Protein AF-D9J003-F1 (afdb_monomer_lite)

Secondary structure (DSSP, 8-state):
---HHHHHHHHHTT--GGG--HHHHHHHHHHHHHHHHHHHHHHHHHHHHHHHHHHHHHHHHHTTT-HHHHHHHHHT--------PPP--------------HHHHHHHHHHHHHHHHHHHHHHHHHHHHHT-HHHHHHHHHHT-----HHHHHHHHHHHHHHHHH-S--HHHHHHHHHHHHHHHHHHHT--HHHHHHHHHHHHHHHHHHHHHHHHHHHHHHHHHHHHHHHHHHHHHT--

pLDDT: mean 80.84, std 14.34, range [36.81, 96.88]

InterPro domains:
  IPR004320 Protein BPS1, chloroplastic [PF03087] (21-232)

Radius of gyration: 23.03 Å; chains: 1; bounding box: 57×30×71 Å

Structure (mmCIF, N/CA/C/O backbone):
data_AF-D9J003-F1
#
_entry.id   AF-D9J003-F1
#
loop_
_atom_site.group_PDB
_atom_site.id
_atom_site.type_symbol
_atom_site.label_atom_id
_atom_site.label_alt_id
_atom_site.label_comp_id
_atom_site.label_asym_id
_atom_site.label_entity_id
_atom_site.label_seq_id
_atom_site.pdbx_PDB_ins_code
_atom_site.Cartn_x
_atom_site.Cartn_y
_atom_site.Cartn_z
_atom_site.occupancy
_atom_site.B_iso_or_equiv
_atom_site.auth_seq_id
_atom_site.auth_comp_id
_atom_site.auth_asym_id
_atom_site.auth_atom_id
_atom_site.pdbx_PDB_model_num
ATOM 1 N N . MET A 1 1 ? -10.234 -2.843 10.494 1.00 46.78 1 MET A N 1
ATOM 2 C CA . MET A 1 1 ? -9.752 -4.148 10.974 1.00 46.78 1 MET A CA 1
ATOM 3 C C . MET A 1 1 ? -10.110 -4.282 12.448 1.00 46.78 1 MET A C 1
ATOM 5 O O . MET A 1 1 ? -9.345 -3.854 13.300 1.00 46.78 1 MET A O 1
ATOM 9 N N . ILE A 1 2 ? -11.278 -4.837 12.782 1.00 51.75 2 ILE A N 1
ATOM 10 C CA . ILE A 1 2 ? -11.398 -5.470 14.099 1.00 51.75 2 ILE A CA 1
ATOM 11 C C . ILE A 1 2 ? -10.639 -6.782 13.926 1.00 51.75 2 ILE A C 1
ATOM 13 O O . ILE A 1 2 ? -11.146 -7.734 13.341 1.00 51.75 2 I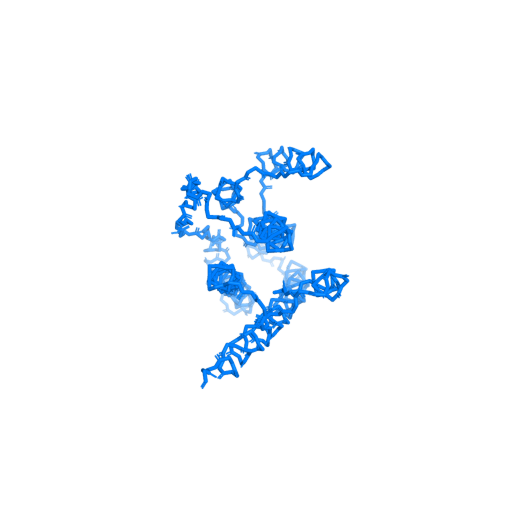LE A O 1
ATOM 17 N N . ASN A 1 3 ? -9.352 -6.755 14.277 1.00 67.38 3 ASN A N 1
ATOM 18 C CA . ASN A 1 3 ? -8.464 -7.910 14.203 1.00 67.38 3 ASN A CA 1
ATOM 19 C C . ASN A 1 3 ? -9.193 -9.123 14.809 1.00 67.38 3 ASN A C 1
ATOM 21 O O . ASN A 1 3 ? -9.846 -8.974 15.840 1.00 67.38 3 ASN A O 1
ATOM 25 N N . LYS A 1 4 ? -9.087 -10.317 14.210 1.00 74.81 4 LYS A N 1
ATOM 26 C CA . LYS A 1 4 ? -9.657 -11.548 14.791 1.00 74.81 4 LYS A CA 1
ATOM 27 C C . LYS A 1 4 ? -9.272 -11.709 16.267 1.00 74.81 4 LYS A C 1
ATOM 29 O O . LYS A 1 4 ? -10.086 -12.176 17.053 1.00 74.81 4 LYS A O 1
ATOM 34 N N . ALA A 1 5 ? -8.072 -11.267 16.647 1.00 79.44 5 ALA A N 1
ATOM 35 C CA . ALA A 1 5 ? -7.617 -11.220 18.033 1.00 79.44 5 ALA A CA 1
ATOM 36 C C . ALA A 1 5 ? -8.423 -10.241 18.904 1.00 79.44 5 ALA A C 1
ATOM 38 O O . ALA A 1 5 ? -8.783 -10.585 20.022 1.00 79.44 5 ALA A O 1
ATOM 39 N N . PHE A 1 6 ? -8.764 -9.057 18.393 1.00 81.81 6 PHE A N 1
ATOM 40 C CA . PHE A 1 6 ? -9.612 -8.096 19.102 1.00 81.81 6 PHE A CA 1
ATOM 41 C C . PHE A 1 6 ? -11.065 -8.568 19.183 1.00 81.81 6 PHE A C 1
ATOM 43 O O . PHE A 1 6 ? -11.677 -8.485 20.241 1.00 81.81 6 PHE A O 1
ATOM 50 N N . ALA A 1 7 ? -11.609 -9.138 18.102 1.00 79.19 7 ALA A N 1
ATOM 51 C CA . ALA A 1 7 ? -12.929 -9.768 18.128 1.00 79.19 7 ALA A CA 1
ATOM 52 C C . ALA A 1 7 ? -12.987 -10.888 19.177 1.00 79.19 7 ALA A C 1
ATOM 54 O O . ALA A 1 7 ? -13.935 -10.972 19.954 1.00 79.19 7 ALA A O 1
ATOM 55 N N . LYS A 1 8 ? -11.941 -11.721 19.225 1.00 84.88 8 LYS A N 1
ATOM 56 C CA . LYS A 1 8 ? -11.785 -12.782 20.217 1.00 84.88 8 LYS A CA 1
ATOM 57 C C . LYS A 1 8 ? -11.700 -12.216 21.636 1.00 84.88 8 LYS A C 1
ATOM 59 O O . LYS A 1 8 ? -12.438 -12.687 22.490 1.00 84.88 8 LYS A O 1
ATOM 64 N N . LEU A 1 9 ? -10.899 -11.172 21.860 1.00 85.62 9 LEU A N 1
ATOM 65 C CA . LEU A 1 9 ? -10.798 -10.488 23.152 1.00 85.62 9 LEU A CA 1
ATOM 66 C C . LEU A 1 9 ? -12.169 -10.007 23.641 1.00 85.62 9 LEU A C 1
ATOM 68 O O . LEU A 1 9 ? -12.550 -10.305 24.765 1.00 85.62 9 LEU A O 1
ATOM 72 N N . VAL A 1 10 ? -12.928 -9.313 22.785 1.00 82.94 10 VAL A N 1
ATOM 73 C CA . VAL A 1 10 ? -14.275 -8.795 23.094 1.00 82.94 10 VAL A CA 1
ATOM 74 C C . VAL A 1 10 ? -15.224 -9.907 23.554 1.00 82.94 10 VAL A C 1
ATOM 76 O O . VAL A 1 10 ? -16.020 -9.703 24.474 1.00 82.94 10 VAL A O 1
ATOM 79 N N . VAL A 1 11 ? -15.139 -11.080 22.920 1.00 84.25 11 VAL A N 1
ATOM 80 C CA . VAL A 1 11 ? -15.925 -12.267 23.284 1.00 84.25 11 VAL 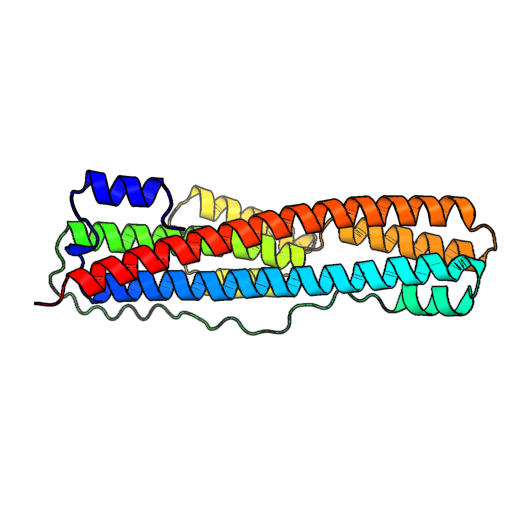A CA 1
ATOM 81 C C . VAL A 1 11 ? -15.433 -12.874 24.599 1.00 84.25 11 VAL A C 1
ATOM 83 O O . VAL A 1 11 ? -16.249 -13.175 25.464 1.00 84.25 11 VAL A O 1
ATOM 86 N N . GLU A 1 12 ? -14.120 -13.022 24.780 1.00 87.31 12 GLU A N 1
ATOM 87 C CA . GLU A 1 12 ? -13.518 -13.631 25.974 1.00 87.31 12 GLU A CA 1
ATOM 88 C C . GLU A 1 12 ? -13.778 -12.826 27.250 1.00 87.31 12 GLU A C 1
ATOM 90 O O . GLU A 1 12 ? -13.989 -13.412 28.310 1.00 87.31 12 GLU A O 1
ATOM 95 N N . ILE A 1 13 ? -13.823 -11.494 27.156 1.00 86.62 13 ILE A N 1
ATOM 96 C CA . ILE A 1 13 ? -14.146 -10.637 28.303 1.00 86.62 13 ILE A CA 1
ATOM 97 C C . ILE A 1 13 ? -15.659 -10.437 28.504 1.00 86.62 13 ILE A C 1
ATOM 99 O O . ILE A 1 13 ? -16.054 -9.717 29.424 1.00 86.62 13 ILE A O 1
ATOM 103 N N . ASP A 1 14 ? -16.516 -11.043 27.671 1.00 85.00 14 ASP A N 1
ATOM 104 C CA . ASP A 1 14 ? -17.979 -10.852 27.652 1.00 85.00 14 ASP A CA 1
ATOM 105 C C . ASP A 1 14 ? -18.376 -9.362 27.719 1.00 85.00 14 ASP A C 1
ATOM 107 O O . ASP A 1 14 ? -19.106 -8.892 28.605 1.00 85.00 14 ASP A O 1
ATOM 111 N N . TYR A 1 15 ? -17.826 -8.578 26.793 1.00 84.06 15 TYR A N 1
ATOM 112 C CA . TYR A 1 15 ? -18.069 -7.141 26.722 1.00 84.06 15 TYR A CA 1
ATOM 113 C C . TYR A 1 15 ? -18.330 -6.694 25.289 1.00 84.06 15 TYR A C 1
ATOM 115 O O . TYR A 1 15 ? -17.558 -5.966 24.666 1.00 84.06 15 TYR A O 1
ATOM 123 N N . HIS A 1 16 ? -19.437 -7.198 24.751 1.00 79.19 16 HIS A N 1
ATOM 124 C CA . HIS A 1 16 ? -19.896 -6.924 23.395 1.00 79.19 16 HIS A CA 1
ATOM 125 C C . HIS A 1 16 ? -20.152 -5.431 23.142 1.00 79.19 16 HIS A C 1
ATOM 127 O O . HIS A 1 16 ? -20.440 -4.673 24.064 1.00 79.19 16 HIS A O 1
ATOM 133 N N . ALA A 1 17 ? -20.118 -5.026 21.868 1.00 75.94 17 ALA A N 1
ATOM 134 C CA . ALA A 1 17 ? -20.282 -3.630 21.449 1.00 75.94 17 ALA A CA 1
ATOM 135 C C . ALA A 1 17 ? -21.578 -2.966 21.950 1.00 75.94 17 ALA A C 1
ATOM 137 O O . ALA A 1 17 ? -21.615 -1.759 22.157 1.00 75.94 17 ALA A O 1
ATOM 138 N N . ASN A 1 18 ? -22.628 -3.753 22.212 1.00 76.12 18 ASN A N 1
ATOM 139 C CA . ASN A 1 18 ? -23.880 -3.266 22.793 1.00 76.12 18 ASN A CA 1
ATOM 140 C C . ASN A 1 18 ? -23.792 -2.913 24.297 1.00 76.12 18 ASN A C 1
ATOM 142 O O . ASN A 1 18 ? -24.784 -2.466 24.871 1.00 76.12 18 ASN A O 1
ATOM 146 N N . LYS A 1 19 ? -22.648 -3.142 24.943 1.00 80.50 19 LYS A N 1
ATOM 147 C CA . LYS A 1 19 ? -22.364 -2.766 26.334 1.00 80.50 19 LYS A CA 1
ATOM 148 C C . LYS A 1 19 ? -21.376 -1.596 26.424 1.00 80.50 19 LYS A C 1
ATOM 150 O O . LYS A 1 19 ? -21.194 -1.079 27.517 1.00 80.50 19 LYS A O 1
ATOM 155 N N . TRP A 1 20 ? -20.741 -1.202 25.314 1.00 84.56 20 TRP A N 1
ATOM 156 C CA . TRP A 1 20 ? -19.695 -0.173 25.308 1.00 84.56 20 TRP A CA 1
ATOM 157 C C . TRP A 1 20 ? -20.258 1.195 25.683 1.00 84.56 20 TRP A C 1
ATOM 159 O O . TRP A 1 20 ? -21.401 1.516 25.350 1.00 84.56 20 TRP A O 1
ATOM 169 N N . GLU A 1 21 ? -19.452 2.028 26.339 1.00 83.88 21 GLU A N 1
ATOM 170 C CA . GLU A 1 21 ? -19.843 3.414 26.568 1.00 83.88 21 GLU A CA 1
ATOM 171 C C . GLU A 1 21 ? -19.720 4.221 25.267 1.00 83.88 21 GLU A C 1
ATOM 173 O O . GLU A 1 21 ? -18.955 3.891 24.353 1.00 83.88 21 GLU A O 1
ATOM 178 N N . ALA A 1 22 ? -20.457 5.333 25.189 1.00 81.69 22 ALA A N 1
ATOM 179 C CA . ALA A 1 22 ? -20.442 6.210 24.018 1.00 81.69 22 ALA A CA 1
ATOM 180 C C . ALA A 1 22 ? -19.019 6.666 23.642 1.00 81.69 22 ALA A C 1
ATOM 182 O O . ALA A 1 22 ? -18.698 6.735 22.459 1.00 81.69 22 ALA A O 1
ATOM 183 N N . LYS A 1 23 ? -18.154 6.903 24.640 1.00 82.00 23 LYS A N 1
ATOM 184 C CA . LYS A 1 23 ? -16.759 7.314 24.428 1.00 82.00 23 LYS A CA 1
ATOM 185 C C . LYS A 1 23 ? -15.941 6.238 23.702 1.00 82.00 23 LYS A C 1
ATOM 187 O O . LYS A 1 23 ? -15.213 6.558 22.771 1.00 82.00 23 LYS A O 1
ATOM 192 N N . THR A 1 24 ? -16.070 4.965 24.077 1.00 84.19 24 THR A N 1
ATOM 193 C CA . THR A 1 24 ? -15.328 3.874 23.416 1.00 84.19 24 THR A CA 1
ATOM 194 C C . THR A 1 24 ? -15.851 3.591 22.020 1.00 84.19 24 THR A C 1
ATOM 196 O O . THR A 1 24 ? -15.071 3.312 21.109 1.00 84.19 24 THR A O 1
ATOM 199 N N . MET A 1 25 ? -17.164 3.719 21.812 1.00 83.56 25 MET A N 1
ATOM 200 C CA . MET A 1 25 ? -17.725 3.661 20.463 1.00 83.56 25 MET A CA 1
ATOM 201 C C . MET A 1 25 ? -17.193 4.790 19.580 1.00 83.56 25 MET A C 1
ATOM 203 O O . MET A 1 25 ? -16.818 4.537 18.435 1.00 83.56 25 MET A O 1
ATOM 207 N N . GLU A 1 26 ? -17.139 6.015 20.104 1.00 85.31 26 GLU A N 1
ATOM 208 C CA . GLU A 1 26 ? -16.573 7.171 19.410 1.00 85.31 26 GLU A CA 1
ATOM 209 C C . GLU A 1 26 ? -15.099 6.938 19.052 1.00 85.31 26 GLU A C 1
ATOM 211 O O . GLU A 1 26 ? -14.734 7.086 17.889 1.00 85.31 26 GLU A O 1
ATOM 216 N N . GLU A 1 27 ? -14.276 6.464 19.990 1.00 85.19 27 GLU A N 1
ATOM 217 C CA . GLU A 1 27 ? -12.872 6.119 19.729 1.00 85.19 27 GLU A CA 1
ATOM 218 C C . GLU A 1 27 ? -12.715 5.044 18.648 1.00 85.19 27 GLU A C 1
ATOM 220 O O . GLU A 1 27 ? -11.889 5.178 17.744 1.00 85.19 27 GLU A O 1
ATOM 225 N N . CYS A 1 28 ? -13.538 3.993 18.678 1.00 85.25 28 CYS A N 1
ATOM 226 C CA . CYS A 1 28 ? -13.506 2.947 17.657 1.00 85.25 28 CYS A CA 1
ATOM 227 C C . CYS A 1 28 ? -13.927 3.482 16.273 1.00 85.25 28 CYS A C 1
ATOM 229 O O . CYS A 1 28 ? -13.319 3.158 15.244 1.00 85.25 28 CYS A O 1
ATOM 231 N N . LEU A 1 29 ? -14.945 4.349 16.229 1.00 87.75 29 LEU A N 1
ATOM 232 C CA . LEU A 1 29 ? -15.373 5.017 15.002 1.00 87.75 29 LEU A CA 1
ATOM 233 C C . LEU A 1 29 ? -14.305 5.984 14.479 1.00 87.75 29 LEU A C 1
ATOM 235 O O . LEU A 1 29 ? -14.103 6.013 13.264 1.00 87.75 29 LEU A O 1
ATOM 239 N N . ASN A 1 30 ? -13.611 6.713 15.351 1.00 88.31 30 ASN A N 1
ATOM 240 C CA . ASN A 1 30 ? -12.499 7.590 14.988 1.00 88.31 30 ASN A CA 1
ATOM 241 C C . ASN A 1 30 ? -11.329 6.775 14.437 1.00 88.31 30 ASN A C 1
ATOM 243 O O . ASN A 1 30 ? -10.882 7.032 13.326 1.00 88.31 30 ASN A O 1
ATOM 247 N N . TYR A 1 31 ? -10.927 5.704 15.122 1.00 86.06 31 TYR A N 1
ATOM 248 C CA . TYR A 1 31 ? -9.893 4.791 14.635 1.00 86.06 31 TYR A CA 1
ATOM 249 C C . TYR A 1 31 ? -10.216 4.230 13.243 1.00 86.06 31 TYR A C 1
ATOM 251 O O . TYR A 1 31 ? -9.371 4.223 12.349 1.00 86.06 31 TYR A O 1
ATOM 259 N N . SER A 1 32 ? -11.455 3.777 13.026 1.00 88.94 32 SER A N 1
ATOM 260 C CA . SER A 1 32 ? -11.851 3.267 11.708 1.00 88.94 32 SER A CA 1
ATOM 261 C C . SER A 1 32 ? -11.890 4.352 10.625 1.00 88.94 32 SER A C 1
ATOM 263 O O . SER A 1 32 ? -11.654 4.035 9.462 1.00 88.94 32 SER A O 1
ATOM 265 N N . LEU A 1 33 ? -12.161 5.610 10.984 1.00 90.31 33 LEU A N 1
ATOM 266 C CA . LEU A 1 33 ? -12.080 6.743 10.062 1.00 90.31 33 LEU A CA 1
ATOM 267 C C . LEU A 1 33 ? -10.622 7.048 9.698 1.00 90.31 33 LEU A C 1
ATOM 269 O O . LEU A 1 33 ? -10.309 7.143 8.514 1.00 90.31 33 LEU A O 1
ATOM 273 N N . ASP A 1 34 ? -9.734 7.095 10.692 1.00 87.19 34 ASP A N 1
ATOM 274 C CA . ASP A 1 34 ? -8.300 7.315 10.491 1.00 87.19 34 ASP A CA 1
ATOM 275 C C . ASP A 1 34 ? -7.709 6.238 9.550 1.00 87.19 34 ASP A C 1
ATOM 277 O O . ASP A 1 34 ? -6.912 6.529 8.655 1.00 87.19 34 ASP A O 1
ATOM 281 N N . LEU A 1 35 ? -8.141 4.976 9.697 1.00 88.12 35 LEU A N 1
ATOM 282 C CA . LEU A 1 35 ? -7.761 3.889 8.788 1.00 88.12 35 LEU A CA 1
ATOM 283 C C . LEU A 1 35 ? -8.308 4.072 7.363 1.00 88.12 35 LEU A C 1
ATOM 285 O O . LEU A 1 35 ? -7.614 3.738 6.407 1.00 88.12 35 LEU A O 1
ATOM 289 N N . LEU A 1 36 ? -9.536 4.572 7.188 1.00 91.81 36 LEU A N 1
ATOM 290 C CA . LEU A 1 36 ? -10.086 4.834 5.850 1.00 91.81 36 LEU A CA 1
ATOM 291 C C . LEU A 1 36 ? -9.274 5.909 5.125 1.00 91.81 36 LEU A C 1
ATOM 293 O O . LEU A 1 36 ? -8.962 5.753 3.944 1.00 91.81 36 LEU A O 1
ATOM 297 N N . ASP A 1 37 ? -8.889 6.969 5.835 1.00 88.88 37 ASP A N 1
ATOM 298 C CA . ASP A 1 37 ? -8.017 8.009 5.291 1.00 88.88 37 ASP A CA 1
ATOM 299 C C . ASP A 1 37 ? -6.666 7.432 4.858 1.00 88.88 37 ASP A C 1
ATOM 301 O O . ASP A 1 37 ? -6.167 7.741 3.775 1.00 88.88 37 ASP A O 1
ATOM 305 N N . LEU A 1 38 ? -6.104 6.520 5.648 1.00 86.75 38 LEU A N 1
ATOM 306 C CA . LEU A 1 38 ? -4.871 5.813 5.321 1.00 86.75 38 LEU A CA 1
ATOM 307 C C . LEU A 1 38 ? -4.983 4.926 4.073 1.00 86.75 38 LEU A C 1
ATOM 309 O O . LEU A 1 38 ? -4.109 4.955 3.206 1.00 86.75 38 LEU A O 1
ATOM 313 N N . LEU A 1 39 ? -6.078 4.182 3.928 1.00 91.94 39 LEU A N 1
ATOM 314 C CA . LEU A 1 39 ? -6.330 3.384 2.726 1.00 91.94 39 LEU A CA 1
ATOM 315 C C . LEU A 1 39 ? -6.535 4.265 1.478 1.00 91.94 39 LEU A C 1
ATOM 317 O O . LEU A 1 39 ? -6.112 3.898 0.375 1.00 91.94 39 LEU A O 1
ATOM 321 N N . ASN A 1 40 ? -7.102 5.465 1.643 1.00 91.88 40 ASN A N 1
ATOM 322 C CA . ASN A 1 40 ? -7.160 6.465 0.575 1.00 91.88 40 ASN A CA 1
ATOM 323 C C . ASN A 1 40 ? -5.756 6.946 0.176 1.00 91.88 40 ASN A C 1
ATOM 325 O O . ASN A 1 40 ? -5.480 7.105 -1.016 1.00 91.88 40 ASN A O 1
ATOM 329 N N . TYR A 1 41 ? -4.846 7.133 1.139 1.00 86.44 41 TYR A N 1
ATOM 330 C CA . TYR A 1 41 ? -3.448 7.457 0.843 1.00 86.44 41 TYR A CA 1
ATOM 331 C C . TYR A 1 41 ? -2.758 6.353 0.044 1.00 86.44 41 TYR A C 1
ATOM 333 O O . TYR A 1 41 ? -2.112 6.659 -0.959 1.00 86.44 41 TYR A O 1
ATOM 341 N N . PHE A 1 42 ? -2.940 5.085 0.422 1.00 90.56 42 PHE A N 1
ATOM 342 C CA . PHE A 1 42 ? -2.411 3.966 -0.358 1.00 90.56 42 PHE A CA 1
ATOM 343 C C . PHE A 1 42 ? -2.952 3.953 -1.785 1.00 90.56 42 PHE A C 1
ATOM 345 O O . PHE A 1 42 ? -2.180 3.845 -2.734 1.00 90.56 42 PHE A O 1
ATOM 352 N N . SER A 1 43 ? -4.261 4.135 -1.950 1.00 92.38 43 SER A N 1
ATOM 353 C CA . SER A 1 43 ? -4.897 4.168 -3.272 1.00 92.38 43 SER A CA 1
ATOM 354 C C . SER A 1 43 ? -4.362 5.307 -4.141 1.00 92.38 43 SER A C 1
ATOM 356 O O . SER A 1 43 ? -4.108 5.122 -5.333 1.00 92.38 43 SER A O 1
ATOM 358 N N . SER A 1 44 ? -4.133 6.477 -3.541 1.00 89.44 44 SER A N 1
ATOM 359 C CA . SER A 1 44 ? -3.515 7.623 -4.211 1.00 89.44 44 SER A CA 1
ATOM 360 C C . SER A 1 44 ? -2.074 7.324 -4.637 1.00 89.44 44 SER A C 1
ATOM 362 O O . SER A 1 44 ? -1.725 7.508 -5.804 1.00 89.44 44 SER A O 1
ATOM 364 N N . ALA A 1 45 ? -1.249 6.786 -3.731 1.00 87.81 45 ALA A N 1
ATOM 365 C CA . ALA A 1 45 ? 0.135 6.415 -4.027 1.00 87.81 45 ALA A CA 1
ATOM 366 C C . ALA A 1 45 ? 0.216 5.377 -5.161 1.00 87.81 45 ALA A C 1
ATOM 368 O O . ALA A 1 45 ? 0.957 5.561 -6.126 1.00 87.81 45 ALA A O 1
ATOM 369 N N . LEU A 1 46 ? -0.616 4.333 -5.103 1.00 91.31 46 LEU A N 1
ATOM 370 C CA . LEU A 1 46 ? -0.715 3.319 -6.155 1.00 91.31 46 LEU A CA 1
ATOM 371 C C . LEU A 1 46 ? -1.163 3.915 -7.492 1.00 91.31 46 LEU A C 1
ATOM 373 O O . LEU A 1 46 ? -0.614 3.557 -8.531 1.00 91.31 46 LEU A O 1
ATOM 377 N N . SER A 1 47 ? -2.107 4.858 -7.481 1.00 90.50 47 SER A N 1
ATOM 378 C CA . SER A 1 47 ? -2.554 5.549 -8.698 1.00 90.50 47 SER A CA 1
ATOM 379 C C . SER A 1 47 ? -1.425 6.362 -9.336 1.00 90.50 47 SER A C 1
ATOM 381 O O . SER A 1 47 ? -1.264 6.345 -10.557 1.00 90.50 47 SER A O 1
ATOM 383 N N . HIS A 1 48 ? -0.598 7.031 -8.527 1.00 87.50 48 HIS A N 1
ATOM 384 C CA . HIS A 1 48 ? 0.585 7.743 -9.012 1.00 87.50 48 HIS A CA 1
ATOM 385 C C . HIS A 1 48 ? 1.621 6.798 -9.636 1.00 87.50 48 HIS A C 1
ATOM 387 O O . HIS A 1 48 ? 2.128 7.083 -10.724 1.00 87.50 48 HIS A O 1
ATOM 393 N N . LEU A 1 49 ? 1.895 5.655 -9.002 1.00 88.56 49 LEU A N 1
ATOM 394 C CA . LEU A 1 49 ? 2.782 4.627 -9.559 1.00 88.56 49 LEU A CA 1
ATOM 395 C C . LEU A 1 49 ? 2.211 4.019 -10.849 1.00 88.56 49 LEU A C 1
ATOM 397 O O . LEU A 1 49 ? 2.941 3.821 -11.822 1.00 88.56 49 LEU A O 1
ATOM 401 N N . GLY A 1 50 ? 0.897 3.792 -10.895 1.00 91.00 50 GLY A N 1
ATOM 402 C CA . GLY A 1 50 ? 0.186 3.338 -12.087 1.00 91.00 50 GLY A CA 1
ATOM 403 C C . GLY A 1 50 ? 0.304 4.327 -13.248 1.00 91.00 50 GLY A C 1
ATOM 404 O O . GLY A 1 50 ? 0.575 3.921 -14.377 1.00 91.00 50 GLY A O 1
ATOM 405 N N . LEU A 1 51 ? 0.190 5.631 -12.977 1.00 88.62 51 LEU A N 1
ATOM 406 C CA . LEU A 1 51 ? 0.390 6.675 -13.982 1.00 88.62 51 LEU A CA 1
ATOM 407 C C . LEU A 1 51 ? 1.832 6.693 -14.512 1.00 88.62 51 LEU A C 1
ATOM 409 O O . LEU A 1 51 ? 2.035 6.783 -15.725 1.00 88.62 51 LEU A O 1
ATOM 413 N N . ALA A 1 52 ? 2.829 6.568 -13.631 1.00 87.12 52 ALA A N 1
ATOM 414 C CA . ALA A 1 52 ? 4.234 6.484 -14.032 1.00 87.12 52 ALA A CA 1
ATOM 415 C C . ALA A 1 52 ? 4.484 5.272 -14.947 1.00 87.12 52 ALA A C 1
ATOM 417 O O . ALA A 1 52 ? 5.089 5.405 -16.012 1.00 87.12 52 ALA A O 1
ATOM 418 N N . ARG A 1 53 ? 3.933 4.106 -14.590 1.00 91.00 53 ARG A N 1
ATOM 419 C CA . ARG A 1 53 ? 3.993 2.885 -15.406 1.00 91.00 53 ARG A CA 1
ATOM 420 C C . ARG A 1 53 ? 3.338 3.059 -16.778 1.00 91.00 53 ARG A C 1
ATOM 422 O O . ARG A 1 53 ? 3.905 2.634 -17.785 1.00 91.00 53 ARG A O 1
ATOM 429 N N . LEU A 1 54 ? 2.157 3.676 -16.841 1.00 91.19 54 LEU A N 1
ATOM 430 C CA . LEU A 1 54 ? 1.474 3.951 -18.110 1.00 91.19 54 LEU A CA 1
ATOM 431 C C . LEU A 1 54 ? 2.301 4.893 -18.994 1.00 91.19 54 LEU A C 1
ATOM 433 O O . LEU A 1 54 ? 2.435 4.647 -20.192 1.00 91.19 54 LEU A O 1
ATOM 437 N N . SER A 1 55 ? 2.913 5.922 -18.400 1.00 90.00 55 SER A N 1
ATOM 438 C CA . SER A 1 55 ? 3.826 6.828 -19.106 1.00 90.00 55 SER A CA 1
ATOM 439 C C . SER A 1 55 ? 5.025 6.080 -19.701 1.00 90.00 55 SER A C 1
ATOM 441 O O . SER A 1 55 ? 5.340 6.263 -20.877 1.00 90.00 55 SER A O 1
ATOM 443 N N . LEU A 1 56 ? 5.644 5.178 -18.930 1.00 91.06 56 LEU A N 1
ATOM 444 C CA . LEU A 1 56 ? 6.748 4.327 -19.389 1.00 91.06 56 LEU A CA 1
ATOM 445 C C . LEU A 1 56 ? 6.336 3.374 -20.510 1.00 91.06 56 LEU A C 1
ATOM 447 O O . LEU A 1 56 ? 7.040 3.250 -21.508 1.00 91.06 56 LEU A O 1
ATOM 451 N N . SER A 1 57 ? 5.179 2.732 -20.368 1.00 92.88 57 SER A N 1
ATOM 452 C CA . SER A 1 57 ? 4.642 1.817 -21.382 1.00 92.88 57 SER A CA 1
ATOM 453 C C . SER A 1 57 ? 4.390 2.550 -22.701 1.00 92.88 57 SER A C 1
ATOM 455 O O . SER A 1 57 ? 4.709 2.052 -23.780 1.00 92.88 57 SER A O 1
ATOM 457 N N . HIS A 1 58 ? 3.880 3.780 -22.619 1.00 91.56 58 HIS A N 1
ATOM 458 C CA . HIS A 1 58 ? 3.707 4.631 -23.785 1.00 91.56 58 HIS A CA 1
ATOM 459 C C . HIS A 1 58 ? 5.052 5.063 -24.386 1.00 91.56 58 HIS A C 1
ATOM 461 O O . HIS A 1 58 ? 5.227 4.960 -25.599 1.00 91.56 58 HIS A O 1
ATOM 467 N N . ALA A 1 59 ? 6.026 5.478 -23.570 1.00 90.81 59 ALA A N 1
ATOM 468 C CA . ALA A 1 59 ? 7.368 5.813 -24.050 1.00 90.81 59 ALA A CA 1
ATOM 469 C C . ALA A 1 59 ? 8.011 4.635 -24.801 1.00 90.81 59 ALA A C 1
ATOM 471 O O . ALA A 1 59 ? 8.539 4.823 -25.895 1.00 90.81 59 ALA A O 1
ATOM 472 N N . LEU A 1 60 ? 7.871 3.416 -24.271 1.00 91.81 60 LEU A N 1
ATOM 473 C CA . LEU A 1 60 ? 8.337 2.186 -24.906 1.00 91.81 60 LEU A CA 1
ATOM 474 C C . LEU A 1 60 ? 7.682 1.954 -26.280 1.00 91.81 60 LEU A C 1
ATOM 476 O O . LEU A 1 60 ? 8.365 1.603 -27.240 1.00 91.81 60 LEU A O 1
ATOM 480 N N . SER A 1 61 ? 6.377 2.216 -26.416 1.00 92.31 61 SER A N 1
ATOM 481 C CA . SER A 1 61 ? 5.674 2.089 -27.705 1.00 92.31 61 SER A CA 1
ATOM 482 C C . SER A 1 61 ? 6.169 3.073 -28.778 1.00 92.31 61 SER A C 1
ATOM 484 O O . SER A 1 61 ? 6.102 2.780 -29.972 1.00 92.31 61 SER A O 1
ATOM 486 N N . LEU A 1 62 ? 6.713 4.221 -28.357 1.00 91.50 62 LEU A N 1
ATOM 487 C CA . LEU A 1 62 ? 7.228 5.265 -29.244 1.00 91.50 62 LEU A CA 1
ATOM 488 C C . LEU A 1 62 ? 8.668 5.016 -29.701 1.00 91.50 62 LEU A C 1
ATOM 490 O O . LEU A 1 62 ? 9.122 5.683 -30.625 1.00 91.50 62 LEU A O 1
ATOM 494 N N . VAL A 1 63 ? 9.384 4.050 -29.117 1.00 89.44 63 VAL A N 1
ATOM 495 C CA . VAL A 1 63 ? 10.804 3.786 -29.425 1.00 89.44 63 VAL A CA 1
ATOM 496 C C . VAL A 1 63 ? 11.046 3.577 -30.921 1.00 89.44 63 VAL A C 1
ATOM 498 O O . VAL A 1 63 ? 12.055 4.038 -31.445 1.00 89.44 63 VAL A O 1
ATOM 501 N N . LYS A 1 64 ? 10.120 2.911 -31.623 1.00 85.81 64 LYS A N 1
ATOM 502 C CA . LYS A 1 64 ? 10.246 2.631 -33.064 1.00 85.81 64 LYS A CA 1
ATOM 503 C C . LYS A 1 64 ? 9.681 3.743 -33.953 1.00 85.81 64 LYS A C 1
ATOM 505 O O . LYS A 1 64 ? 10.202 3.965 -35.040 1.00 85.81 64 LYS A O 1
ATOM 510 N N . SER A 1 65 ? 8.609 4.407 -33.522 1.00 89.31 65 SER A N 1
ATOM 511 C CA . SER A 1 65 ? 7.855 5.367 -34.342 1.00 89.31 65 SER A CA 1
ATOM 512 C C . SER A 1 65 ? 8.293 6.821 -34.145 1.00 89.31 65 SER A C 1
ATOM 514 O O . SER A 1 65 ? 8.287 7.588 -35.103 1.00 89.31 65 SER A O 1
ATOM 516 N N . SER A 1 66 ? 8.690 7.205 -32.928 1.00 90.06 66 SER A N 1
ATOM 517 C CA . SER A 1 66 ? 9.189 8.542 -32.583 1.00 90.06 66 SER A CA 1
ATOM 518 C C . SER A 1 66 ? 10.216 8.483 -31.434 1.00 90.06 66 SER A C 1
ATOM 520 O O . SER A 1 66 ? 9.883 8.748 -30.270 1.00 90.06 66 SER A O 1
ATOM 522 N N . PRO A 1 67 ? 11.489 8.155 -31.735 1.00 85.56 67 PRO A N 1
ATOM 523 C CA . PRO A 1 67 ? 12.526 7.966 -30.718 1.00 85.56 67 PRO A CA 1
ATOM 524 C C . PRO A 1 67 ? 12.815 9.221 -29.878 1.00 85.56 67 PRO A C 1
ATOM 526 O O . PRO A 1 67 ? 13.083 9.119 -28.683 1.00 85.56 67 PRO A O 1
ATOM 529 N N . SER A 1 68 ? 12.720 10.416 -30.470 1.00 85.94 68 SER A N 1
ATOM 530 C CA . SER A 1 68 ? 12.903 11.687 -29.755 1.00 85.94 68 SER A CA 1
ATOM 531 C C . SER A 1 68 ? 11.816 11.909 -28.698 1.00 85.94 68 SER A C 1
ATOM 533 O O . SER A 1 68 ? 12.130 12.246 -27.556 1.00 85.94 68 SER A O 1
ATOM 535 N N . SER A 1 69 ? 10.551 11.646 -29.042 1.00 87.00 69 SER A N 1
ATOM 536 C CA . SER A 1 69 ? 9.422 11.729 -28.107 1.00 87.00 69 SER A CA 1
ATOM 537 C C . SER A 1 69 ? 9.490 10.661 -27.014 1.00 87.00 69 SER A C 1
ATOM 539 O O . SER A 1 69 ? 9.115 10.927 -25.872 1.00 87.00 69 SER A O 1
ATOM 541 N N . ALA A 1 70 ? 9.972 9.456 -27.338 1.00 86.12 70 ALA A N 1
ATOM 542 C CA . ALA A 1 70 ? 10.220 8.414 -26.343 1.00 86.12 70 ALA A CA 1
ATOM 543 C C . ALA A 1 70 ? 11.243 8.891 -25.297 1.00 86.12 70 ALA A C 1
ATOM 545 O O . ALA A 1 70 ? 11.004 8.785 -24.095 1.00 86.12 70 ALA A O 1
ATOM 546 N N . MET A 1 71 ? 12.342 9.499 -25.752 1.00 84.94 71 MET A N 1
ATOM 547 C CA . MET A 1 71 ? 13.426 9.972 -24.889 1.00 84.94 71 MET A CA 1
ATOM 548 C C . MET A 1 71 ? 12.998 11.107 -23.946 1.00 84.94 71 MET A C 1
ATOM 550 O O . MET A 1 71 ? 13.421 11.144 -22.793 1.00 84.94 71 MET A O 1
ATOM 554 N N . GLU A 1 72 ? 12.138 12.019 -24.407 1.00 84.56 72 GLU A N 1
ATOM 555 C CA . GLU A 1 72 ? 11.568 13.083 -23.571 1.00 84.56 72 GLU A CA 1
ATOM 556 C C . GLU A 1 72 ? 10.705 12.511 -22.434 1.00 84.56 72 GLU A C 1
ATOM 558 O O . GLU A 1 72 ? 10.822 12.924 -21.280 1.00 84.56 72 GLU A O 1
ATOM 563 N N . ARG A 1 73 ? 9.884 11.499 -22.737 1.00 82.94 73 ARG A N 1
ATOM 564 C CA . ARG A 1 73 ? 8.976 10.878 -21.762 1.00 82.94 73 ARG A CA 1
ATOM 565 C C . ARG A 1 73 ? 9.693 10.024 -20.724 1.00 82.94 73 ARG A C 1
ATOM 567 O O . ARG A 1 73 ? 9.265 10.018 -19.573 1.00 82.94 73 ARG A O 1
ATOM 574 N N . LEU A 1 74 ? 10.781 9.350 -21.102 1.00 83.06 74 LEU A N 1
ATOM 575 C CA . LEU A 1 74 ? 11.617 8.592 -20.163 1.00 83.06 74 LEU A CA 1
ATOM 576 C C . LEU A 1 74 ? 12.250 9.510 -19.101 1.00 83.06 74 LEU A C 1
ATOM 578 O O . LEU A 1 74 ? 12.319 9.135 -17.935 1.00 83.06 74 LEU A O 1
ATOM 582 N N . LYS A 1 75 ? 12.628 10.744 -19.468 1.00 71.62 75 LYS A N 1
ATOM 583 C CA . LYS A 1 75 ? 13.226 11.729 -18.545 1.00 71.62 75 LYS A CA 1
ATOM 584 C C . LYS A 1 75 ? 12.238 12.361 -17.561 1.00 71.62 75 LYS A C 1
ATOM 586 O O . LYS A 1 75 ? 12.660 12.876 -16.533 1.00 71.62 75 LYS A O 1
ATOM 591 N N . MET A 1 76 ? 10.940 12.362 -17.870 1.00 63.03 76 MET A N 1
ATOM 592 C CA . MET A 1 76 ? 9.922 13.086 -17.093 1.00 63.03 76 MET A CA 1
ATOM 593 C C . MET A 1 76 ? 9.459 12.336 -15.829 1.00 63.03 76 MET A C 1
ATOM 595 O O . MET A 1 76 ? 8.669 12.863 -15.045 1.00 63.03 76 MET A O 1
ATOM 599 N N . ILE A 1 77 ? 9.902 11.095 -15.619 1.00 61.03 77 ILE A N 1
ATOM 600 C CA . ILE A 1 77 ? 9.382 10.250 -14.541 1.00 61.03 77 ILE A CA 1
ATOM 601 C C . ILE A 1 77 ? 10.110 10.565 -13.240 1.00 61.03 77 ILE A C 1
ATOM 603 O O . ILE A 1 77 ? 11.057 9.903 -12.825 1.00 61.03 77 ILE A O 1
ATOM 607 N N . GLU A 1 78 ? 9.620 11.601 -12.574 1.00 58.03 78 GLU A N 1
ATOM 608 C CA . GLU A 1 78 ? 9.850 11.805 -11.155 1.00 58.03 78 GLU A CA 1
ATOM 609 C C . GLU A 1 78 ? 8.758 11.067 -10.380 1.00 58.03 78 GLU A C 1
ATOM 611 O O . GLU A 1 78 ? 7.569 11.392 -10.477 1.00 58.03 78 GLU A O 1
ATOM 616 N N . PHE A 1 79 ? 9.158 10.072 -9.590 1.00 56.16 79 PHE A N 1
ATOM 617 C CA . PHE A 1 79 ? 8.302 9.474 -8.570 1.00 56.16 79 PHE A CA 1
ATOM 618 C C . PHE A 1 79 ? 8.025 10.549 -7.513 1.00 56.16 79 PHE A C 1
ATOM 620 O O . PHE A 1 79 ? 8.819 10.775 -6.602 1.00 56.16 79 PHE A O 1
ATOM 627 N N . LYS A 1 80 ? 6.950 11.320 -7.712 1.00 50.69 80 LYS A N 1
ATOM 628 C CA . LYS A 1 80 ? 6.621 12.455 -6.850 1.00 50.69 80 LYS A CA 1
ATOM 629 C C . LYS A 1 80 ? 6.278 11.976 -5.444 1.00 50.69 80 LYS A C 1
ATOM 631 O O . LYS A 1 80 ? 5.381 11.161 -5.250 1.00 50.69 80 LYS A O 1
ATOM 636 N N . SER A 1 81 ? 6.954 12.585 -4.478 1.00 48.12 81 SER A N 1
ATOM 637 C CA . SER A 1 81 ? 6.677 12.472 -3.050 1.00 48.12 81 SER A CA 1
ATOM 638 C C . SER A 1 81 ? 5.272 13.015 -2.726 1.00 48.12 81 SER A C 1
ATOM 640 O O . SER A 1 81 ? 4.850 14.067 -3.226 1.00 48.12 81 SER A O 1
ATOM 642 N N . LEU A 1 82 ? 4.521 12.277 -1.905 1.00 45.72 82 LEU A N 1
ATOM 643 C CA . LEU A 1 82 ? 3.158 12.619 -1.490 1.00 45.72 82 LEU A CA 1
ATOM 644 C C . LEU A 1 82 ? 3.204 13.812 -0.517 1.00 45.72 82 LEU A C 1
ATOM 646 O O . LEU A 1 82 ? 3.584 13.693 0.644 1.00 45.72 82 LEU A O 1
ATOM 650 N N . ARG A 1 83 ? 2.826 15.000 -1.000 1.00 44.03 83 ARG A N 1
ATOM 651 C CA . ARG A 1 83 ? 2.953 16.282 -0.281 1.00 44.03 83 ARG A CA 1
ATOM 652 C C . ARG A 1 83 ? 1.730 16.612 0.594 1.00 44.03 83 ARG A C 1
ATOM 654 O O . ARG A 1 83 ? 1.223 17.728 0.523 1.00 44.03 83 ARG A O 1
ATOM 661 N N . LYS A 1 84 ? 1.214 15.665 1.388 1.00 45.78 84 LYS A N 1
ATOM 662 C CA . LYS A 1 84 ? 0.090 15.936 2.308 1.00 45.78 84 LYS A CA 1
ATOM 663 C C . LYS A 1 84 ? 0.511 15.777 3.768 1.00 45.78 84 LYS A C 1
ATOM 665 O O . LYS A 1 84 ? 1.282 14.888 4.116 1.00 45.78 84 LYS A O 1
ATOM 670 N N . GLU A 1 85 ? 0.058 16.703 4.604 1.00 45.31 85 GLU A N 1
ATOM 671 C CA . GLU A 1 85 ? 0.362 16.755 6.033 1.00 45.31 85 GLU A CA 1
ATOM 672 C C . GLU A 1 85 ? -0.548 15.785 6.790 1.00 45.31 85 GLU A C 1
ATOM 674 O O . GLU A 1 85 ? -1.773 15.904 6.745 1.00 45.31 85 GLU A O 1
ATOM 679 N N . PHE A 1 86 ? 0.056 14.808 7.469 1.00 47.66 86 PHE A N 1
ATOM 680 C CA . PHE A 1 86 ? -0.631 14.054 8.510 1.00 47.66 86 PHE A CA 1
ATOM 681 C C . PHE A 1 86 ? -0.875 15.005 9.678 1.00 47.66 86 PHE A C 1
ATOM 683 O O . PHE A 1 86 ? 0.049 15.699 10.103 1.00 47.66 86 PHE A O 1
ATOM 690 N N . LYS A 1 87 ? -2.120 15.082 10.152 1.00 46.12 87 LYS A N 1
ATOM 691 C CA . LYS A 1 87 ? -2.434 15.841 11.362 1.00 46.12 87 LYS A CA 1
ATOM 692 C C . LYS A 1 87 ? -1.786 15.126 12.543 1.00 46.12 87 LYS A C 1
ATOM 694 O O . LYS A 1 87 ? -1.978 13.920 12.686 1.00 46.12 87 LYS A O 1
ATOM 699 N N . ASP A 1 88 ? -1.050 15.864 13.367 1.00 42.59 88 ASP A N 1
ATOM 700 C CA . ASP A 1 88 ? -0.591 15.364 14.659 1.00 42.59 88 ASP A CA 1
ATOM 701 C C . ASP A 1 88 ? -1.829 15.026 15.501 1.00 42.59 88 ASP A C 1
ATOM 703 O O . ASP A 1 88 ? -2.611 15.907 15.867 1.00 42.59 88 ASP A O 1
ATOM 707 N N . GLN A 1 89 ? -2.033 13.740 15.788 1.00 44.16 89 GLN A N 1
ATOM 708 C CA . GLN A 1 89 ? -2.855 13.333 16.920 1.00 44.16 89 GLN A CA 1
ATOM 709 C C . GLN A 1 89 ? -1.999 13.569 18.169 1.00 44.16 89 GLN A C 1
ATOM 711 O O . GLN A 1 89 ? -1.348 12.666 18.684 1.00 44.16 89 GLN A O 1
ATOM 716 N N . GLU A 1 90 ? -1.959 14.818 18.646 1.00 36.81 90 GLU A N 1
ATOM 717 C CA . GLU A 1 90 ? -1.646 15.051 20.054 1.00 36.81 90 GLU A CA 1
ATOM 718 C C . GLU A 1 90 ? -2.719 14.311 20.850 1.00 36.81 90 GLU A C 1
ATOM 720 O O . GLU A 1 90 ? -3.865 14.760 20.945 1.00 36.81 90 GLU A O 1
ATOM 725 N N . ASN A 1 91 ? -2.349 13.158 21.404 1.00 38.06 91 ASN A N 1
ATOM 726 C CA . ASN A 1 91 ? -3.087 12.547 22.493 1.00 38.06 91 ASN A CA 1
ATOM 727 C C . ASN A 1 91 ? -3.064 13.542 23.654 1.00 38.06 91 ASN A C 1
ATOM 729 O O . ASN A 1 91 ? -2.185 13.513 24.512 1.00 38.06 91 ASN A O 1
ATOM 733 N N . LYS A 1 92 ? -4.033 14.457 23.675 1.00 37.91 92 LYS A N 1
ATOM 734 C CA . LYS A 1 92 ? -4.425 15.115 24.909 1.00 37.91 92 LYS A CA 1
ATOM 735 C C . LYS A 1 92 ? -5.099 14.041 25.736 1.00 37.91 92 LYS A C 1
ATOM 737 O O . LYS A 1 92 ? -6.292 13.782 25.592 1.00 37.91 92 LYS A O 1
ATOM 742 N N . GLU A 1 93 ? -4.302 13.380 26.565 1.00 39.00 93 GLU A N 1
ATOM 743 C CA . GLU A 1 93 ? -4.802 12.707 27.751 1.00 39.00 93 GLU A CA 1
ATOM 744 C C . GLU A 1 93 ? -5.490 13.768 28.617 1.00 39.00 93 GLU A C 1
ATOM 746 O O . GLU A 1 93 ? -4.913 14.332 29.541 1.00 39.00 93 GLU A O 1
ATOM 751 N N . ASP A 1 94 ? -6.746 14.079 28.301 1.00 37.09 94 ASP A N 1
ATOM 752 C CA . ASP A 1 94 ? -7.645 14.636 29.294 1.00 37.09 94 ASP A CA 1
ATOM 753 C C . ASP A 1 94 ? -7.906 13.504 30.291 1.00 37.09 94 ASP A C 1
ATOM 755 O O . ASP A 1 94 ? -8.826 12.690 30.141 1.00 37.09 94 ASP A O 1
ATOM 759 N N . GLU A 1 95 ? -7.055 13.450 31.319 1.00 40.94 95 GLU A N 1
ATOM 760 C CA . GLU A 1 95 ? -7.287 12.760 32.585 1.00 40.94 95 GLU A CA 1
ATOM 761 C C . GLU A 1 95 ? -8.537 13.347 33.268 1.00 40.94 95 GLU A C 1
ATOM 763 O O . GLU A 1 95 ? -8.502 13.984 34.317 1.00 40.94 95 GLU A O 1
ATOM 768 N N . LYS A 1 96 ? -9.712 13.088 32.700 1.00 41.38 96 LYS A N 1
ATOM 769 C CA . LYS A 1 96 ? -10.931 12.956 33.486 1.00 41.38 96 LYS A CA 1
ATOM 770 C C . LYS A 1 96 ? -11.189 11.473 33.640 1.00 41.38 96 LYS A C 1
ATOM 772 O O . LYS A 1 96 ? -11.871 10.860 32.820 1.00 41.38 96 LYS A O 1
ATOM 777 N N . LYS A 1 97 ? -10.638 10.919 34.726 1.00 44.66 97 LYS A N 1
ATOM 778 C CA . LYS A 1 97 ? -11.036 9.637 35.321 1.00 44.66 97 LYS A CA 1
ATOM 779 C C . LYS A 1 97 ? -12.539 9.673 35.613 1.00 44.66 97 LYS A C 1
ATOM 781 O O . LYS A 1 97 ? -12.966 9.959 36.727 1.00 44.66 97 LYS A O 1
ATOM 786 N N . ARG A 1 98 ? -13.364 9.421 34.598 1.00 48.78 98 ARG A N 1
ATOM 787 C CA . ARG A 1 98 ? -14.672 8.814 34.816 1.00 48.78 98 ARG A CA 1
ATOM 788 C C . ARG A 1 98 ? -14.418 7.342 35.088 1.00 48.78 98 ARG A C 1
ATOM 790 O O . ARG A 1 98 ? -13.576 6.725 34.440 1.00 48.78 98 ARG A O 1
ATOM 797 N N . SER A 1 99 ? -15.115 6.838 36.092 1.00 49.84 99 SER A N 1
ATOM 798 C CA . SER A 1 99 ? -15.196 5.438 36.488 1.00 49.84 99 SER A CA 1
ATOM 799 C C . SER A 1 99 ? -15.675 4.589 35.307 1.00 49.84 99 SER A C 1
ATOM 801 O O . SER A 1 99 ? -16.870 4.338 35.177 1.00 49.84 99 SER A O 1
ATOM 803 N N . SER A 1 100 ? -14.751 4.224 34.423 1.00 60.00 100 SER A N 1
ATOM 804 C CA . SER A 1 100 ? -14.968 3.213 33.394 1.00 60.00 100 SER A CA 1
ATOM 805 C C . SER A 1 100 ? -14.880 1.841 34.055 1.00 60.00 100 SER A C 1
ATOM 807 O O . SER A 1 100 ? -14.148 1.662 35.031 1.00 60.00 100 SER A O 1
ATOM 809 N N . SER A 1 101 ? -15.665 0.880 33.572 1.00 76.62 101 SER A N 1
ATOM 810 C CA . SER A 1 101 ? -15.530 -0.501 34.043 1.00 76.62 101 SER A CA 1
ATOM 811 C C . SER A 1 101 ? -14.156 -1.067 33.657 1.00 76.62 101 SER A C 1
ATOM 813 O O . SER A 1 101 ? -13.609 -0.698 32.617 1.00 76.62 101 SER A O 1
ATOM 815 N N . ASP A 1 102 ? -13.616 -2.010 34.436 1.00 82.44 102 ASP A N 1
ATOM 816 C CA . ASP A 1 102 ? -12.333 -2.665 34.118 1.00 82.44 102 ASP A CA 1
ATOM 817 C C . ASP A 1 102 ? -12.322 -3.253 32.693 1.00 82.44 102 ASP A C 1
ATOM 819 O O . ASP A 1 102 ? -11.305 -3.232 32.001 1.00 82.44 102 ASP A O 1
ATOM 823 N N . LYS A 1 103 ? -13.481 -3.727 32.214 1.00 86.56 103 LYS A N 1
ATOM 824 C CA . LYS A 1 103 ? -13.659 -4.268 30.859 1.00 86.56 103 LYS A CA 1
ATOM 825 C C . LYS A 1 103 ? -13.593 -3.185 29.777 1.00 86.56 103 LYS A C 1
ATOM 827 O O . LYS A 1 103 ? -12.971 -3.407 28.741 1.00 86.56 103 LYS A O 1
ATOM 832 N N . GLU A 1 104 ? -14.192 -2.018 30.019 1.00 85.25 104 GLU A N 1
ATOM 833 C CA . GLU A 1 104 ? -14.113 -0.855 29.122 1.00 85.25 104 GLU A CA 1
ATOM 834 C C . GLU A 1 104 ? -12.655 -0.405 28.957 1.00 85.25 104 GLU A C 1
ATOM 836 O O . GLU A 1 104 ? -12.188 -0.172 27.841 1.00 85.25 104 GLU A O 1
ATOM 841 N N . TRP A 1 105 ? -11.908 -0.359 30.063 1.00 85.69 105 TRP A N 1
ATOM 842 C CA . TRP A 1 105 ? -10.491 -0.010 30.044 1.00 85.69 105 TRP A CA 1
ATOM 843 C C . TRP A 1 105 ? -9.662 -0.999 29.212 1.00 85.69 105 TRP A C 1
ATOM 845 O O . TRP A 1 105 ? -8.838 -0.575 28.403 1.00 85.69 105 TRP A O 1
ATOM 855 N N . VAL A 1 106 ? -9.925 -2.307 29.333 1.00 88.31 106 VAL A N 1
ATOM 856 C CA . VAL A 1 106 ? -9.272 -3.339 28.506 1.00 88.31 106 VAL A CA 1
ATOM 857 C C . VAL A 1 106 ? -9.552 -3.130 27.014 1.00 88.31 106 VAL A C 1
ATOM 859 O O . VAL A 1 106 ? -8.632 -3.245 26.202 1.00 88.31 106 VAL A O 1
ATOM 862 N N . ILE A 1 107 ? -10.788 -2.786 26.633 1.00 86.94 107 ILE A N 1
ATOM 863 C CA . ILE A 1 107 ? -11.128 -2.488 25.233 1.00 86.94 107 ILE A CA 1
ATOM 864 C C . ILE A 1 107 ? -10.378 -1.258 24.725 1.00 86.94 107 ILE A C 1
ATOM 866 O O . ILE A 1 107 ? -9.806 -1.306 23.634 1.00 86.94 107 ILE A O 1
ATOM 870 N N . LEU A 1 108 ? -10.345 -0.177 25.505 1.00 86.62 108 LEU A N 1
ATOM 871 C CA . LEU A 1 108 ? -9.631 1.046 25.137 1.00 86.62 108 LEU A CA 1
ATOM 872 C C . LEU A 1 108 ? -8.131 0.793 24.953 1.00 86.62 108 LEU A C 1
ATOM 874 O O . LEU A 1 108 ? -7.562 1.230 23.956 1.00 86.62 108 LEU A O 1
ATOM 878 N N . GLN A 1 109 ? -7.504 0.029 25.850 1.00 85.81 109 GLN A N 1
ATOM 879 C CA . GLN A 1 109 ? -6.098 -0.359 25.706 1.00 85.81 109 GLN A CA 1
ATOM 880 C C . GLN A 1 109 ? -5.860 -1.209 24.457 1.00 85.81 109 GLN A C 1
ATOM 882 O O . GLN A 1 109 ? -4.931 -0.954 23.695 1.00 85.81 109 GLN A O 1
ATOM 887 N N . ALA A 1 110 ? -6.732 -2.179 24.182 1.00 86.88 110 ALA A N 1
ATOM 888 C CA . ALA A 1 110 ? -6.610 -2.995 22.982 1.00 86.88 110 ALA A CA 1
ATOM 889 C C . ALA A 1 110 ? -6.802 -2.177 21.687 1.00 86.88 110 ALA A C 1
ATOM 891 O O . ALA A 1 110 ? -6.126 -2.440 20.691 1.00 86.88 110 ALA A O 1
ATOM 892 N N . LEU A 1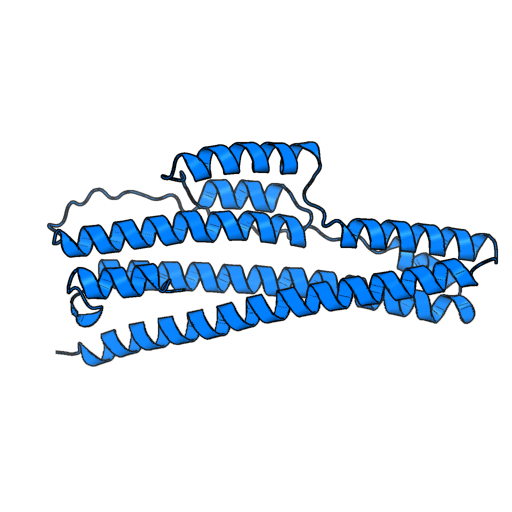 111 ? -7.685 -1.171 21.690 1.00 85.00 111 LEU A N 1
ATOM 893 C CA . LEU A 1 111 ? -7.842 -0.231 20.574 1.00 85.00 111 LEU A CA 1
ATOM 894 C C . LEU A 1 111 ? -6.595 0.637 20.380 1.00 85.00 111 LEU A C 1
ATOM 896 O O . LEU A 1 111 ? -6.177 0.832 19.239 1.00 85.00 111 LEU A O 1
ATOM 900 N N . LEU A 1 112 ? -5.989 1.119 21.469 1.00 83.81 112 LEU A N 1
ATOM 901 C CA . LEU A 1 112 ? -4.730 1.861 21.415 1.00 83.81 112 LEU A CA 1
ATOM 902 C C . LEU A 1 112 ? -3.627 1.003 20.793 1.00 83.81 112 LEU A C 1
ATOM 904 O O . LEU A 1 112 ? -3.031 1.428 19.814 1.00 83.81 112 LEU A O 1
ATOM 908 N N . GLU A 1 113 ? -3.429 -0.235 21.248 1.00 84.88 113 GLU A N 1
ATOM 909 C CA . GLU A 1 113 ? -2.416 -1.139 20.679 1.00 84.88 113 GLU A CA 1
ATOM 910 C C . GLU A 1 113 ? -2.641 -1.445 19.189 1.00 84.88 113 GLU A C 1
ATOM 912 O O . GLU A 1 113 ? -1.691 -1.479 18.395 1.00 84.88 113 GLU A O 1
ATOM 917 N N . LEU A 1 114 ? -3.902 -1.637 18.780 1.00 85.56 114 LEU A N 1
ATOM 918 C CA . LEU A 1 114 ? -4.269 -1.813 17.372 1.00 85.56 114 LEU A CA 1
ATOM 919 C C . LEU A 1 114 ? -3.977 -0.568 16.536 1.00 85.56 114 LEU A C 1
ATOM 921 O O . LEU A 1 114 ? -3.522 -0.690 15.393 1.00 85.56 114 LEU A O 1
ATOM 925 N N . ARG A 1 115 ? -4.252 0.619 17.084 1.00 84.81 115 ARG A N 1
ATOM 926 C CA . ARG A 1 115 ? -3.939 1.899 16.449 1.00 84.81 115 ARG A CA 1
ATOM 927 C C . ARG A 1 115 ? -2.432 2.047 16.304 1.00 84.81 115 ARG A C 1
ATOM 929 O O . ARG A 1 115 ? -1.963 2.179 15.176 1.00 84.81 115 ARG A O 1
ATOM 936 N N . SER A 1 116 ? -1.682 1.899 17.391 1.00 82.94 116 SER A N 1
ATOM 937 C CA . SER A 1 116 ? -0.227 2.037 17.412 1.00 82.94 116 SER A CA 1
ATOM 938 C C . SER A 1 116 ? 0.447 1.103 16.405 1.00 82.94 116 SER A C 1
ATOM 940 O O . SER A 1 116 ? 1.163 1.528 15.499 1.00 82.94 116 SER A O 1
ATOM 942 N N . THR A 1 117 ? 0.155 -0.194 16.497 1.00 84.56 117 THR A N 1
ATOM 943 C CA . THR A 1 117 ? 0.800 -1.203 15.647 1.00 84.56 117 THR A CA 1
ATOM 944 C C . THR A 1 117 ? 0.353 -1.086 14.191 1.00 84.56 117 THR A C 1
ATOM 946 O O . THR A 1 117 ? 1.177 -1.147 13.278 1.00 84.56 117 THR A O 1
ATOM 949 N N . GLY A 1 118 ? -0.950 -0.900 13.953 1.00 85.19 118 GLY A N 1
ATOM 950 C CA . GLY A 1 118 ? -1.503 -0.814 12.603 1.00 85.19 118 GLY A CA 1
ATOM 951 C C . GLY A 1 118 ? -0.973 0.393 11.833 1.00 85.19 118 GLY A C 1
ATOM 952 O O . GLY A 1 118 ? -0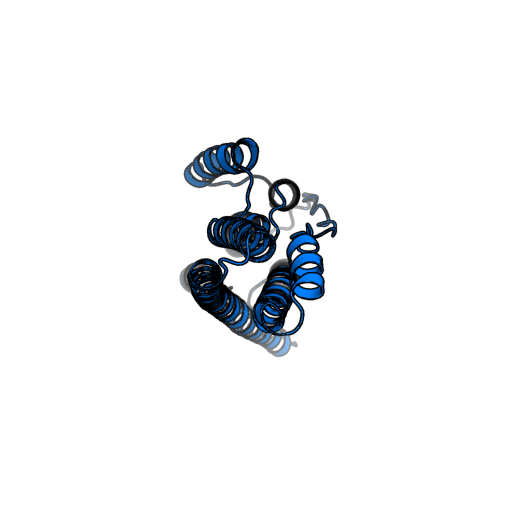.539 0.253 10.688 1.00 85.19 118 GLY A O 1
ATOM 953 N N . PHE A 1 119 ? -0.949 1.567 12.469 1.00 84.81 119 PHE A N 1
ATOM 954 C CA . PHE A 1 119 ? -0.439 2.785 11.841 1.00 84.81 119 PHE A CA 1
ATOM 955 C C . PHE A 1 119 ? 1.074 2.722 11.629 1.00 84.81 119 PHE A C 1
ATOM 957 O O . PHE A 1 119 ? 1.552 3.168 10.586 1.00 84.81 119 PHE A O 1
ATOM 964 N N . TRP A 1 120 ? 1.821 2.110 12.553 1.00 86.25 120 TRP A N 1
ATOM 965 C CA . TRP A 1 120 ? 3.253 1.885 12.381 1.00 86.25 120 TRP A CA 1
ATOM 966 C C . TRP A 1 120 ? 3.556 1.035 11.139 1.00 86.25 120 TRP A C 1
ATOM 968 O O . TRP A 1 120 ? 4.297 1.490 10.266 1.00 86.25 120 TRP A O 1
ATOM 978 N N . VAL A 1 121 ? 2.924 -0.135 10.978 1.00 87.38 121 VAL A N 1
ATOM 979 C CA . VAL A 1 121 ? 3.122 -0.977 9.778 1.00 87.38 121 VAL A CA 1
ATOM 980 C C . VAL A 1 121 ? 2.766 -0.209 8.506 1.00 87.38 121 VAL A C 1
ATOM 982 O O . VAL A 1 121 ? 3.520 -0.211 7.533 1.00 87.38 121 VAL A O 1
ATOM 985 N N . CYS A 1 122 ? 1.631 0.487 8.510 1.00 87.19 122 CYS A N 1
ATOM 986 C CA . CYS A 1 122 ? 1.185 1.222 7.336 1.00 87.19 122 CYS A CA 1
ATOM 987 C C . CYS A 1 122 ? 2.123 2.378 6.963 1.00 87.19 122 CYS A C 1
ATOM 989 O O . CYS A 1 122 ? 2.291 2.655 5.777 1.00 87.19 122 CYS A O 1
ATOM 991 N N . SER A 1 123 ? 2.767 3.021 7.943 1.00 84.50 123 SER A N 1
ATOM 992 C CA . SER A 1 123 ? 3.747 4.082 7.687 1.00 84.50 123 SER A CA 1
ATOM 993 C C . SER A 1 123 ? 4.944 3.586 6.875 1.00 84.50 123 SER A C 1
ATOM 995 O O . SER A 1 123 ? 5.404 4.278 5.968 1.00 84.50 123 SER A O 1
ATOM 997 N N . ILE A 1 124 ? 5.400 2.359 7.145 1.00 86.44 124 ILE A N 1
ATOM 998 C CA . ILE A 1 124 ? 6.513 1.718 6.438 1.00 86.44 124 ILE A CA 1
ATOM 999 C C . ILE A 1 124 ? 6.113 1.444 4.988 1.00 86.44 124 ILE A C 1
ATOM 1001 O O . ILE A 1 124 ? 6.829 1.821 4.059 1.00 86.44 124 ILE A O 1
ATOM 1005 N N . VAL A 1 125 ? 4.941 0.830 4.789 1.00 88.62 125 VAL A N 1
ATOM 1006 C CA . VAL A 1 125 ? 4.420 0.523 3.448 1.00 88.62 125 VAL A CA 1
ATOM 1007 C C . VAL A 1 125 ? 4.223 1.806 2.642 1.00 88.62 125 VAL A C 1
ATOM 1009 O O . VAL A 1 125 ? 4.594 1.870 1.470 1.00 88.62 125 VAL A O 1
ATOM 1012 N N . LEU A 1 126 ? 3.678 2.851 3.269 1.00 85.44 126 LEU A N 1
ATOM 1013 C CA . LEU A 1 126 ? 3.394 4.109 2.590 1.00 85.44 126 LEU A CA 1
ATOM 1014 C C . LEU A 1 126 ? 4.679 4.830 2.192 1.00 85.44 126 LEU A C 1
ATOM 1016 O O . LEU A 1 126 ? 4.764 5.324 1.071 1.00 85.44 126 LEU A O 1
ATOM 1020 N N . ALA A 1 127 ? 5.688 4.852 3.063 1.00 83.81 127 ALA A N 1
ATOM 1021 C CA . ALA A 1 127 ? 6.997 5.404 2.732 1.00 83.81 127 ALA A CA 1
ATOM 1022 C C . ALA A 1 127 ? 7.632 4.677 1.543 1.00 83.81 127 ALA A C 1
ATOM 1024 O O . ALA A 1 127 ? 8.115 5.337 0.627 1.00 83.81 127 ALA A O 1
ATOM 1025 N N . GLY A 1 128 ? 7.513 3.344 1.507 1.00 85.50 128 GLY A N 1
ATOM 1026 C CA . GLY A 1 128 ? 7.858 2.511 0.354 1.00 85.50 128 GLY A CA 1
ATOM 1027 C C . GLY A 1 128 ? 7.224 3.002 -0.949 1.00 85.50 128 GLY A C 1
ATOM 1028 O O . GLY A 1 128 ? 7.905 3.333 -1.918 1.00 85.50 128 GLY A O 1
ATOM 1029 N N . LEU A 1 129 ? 5.893 3.084 -0.954 1.00 85.81 129 LEU A N 1
ATOM 1030 C CA . LEU A 1 129 ? 5.107 3.473 -2.129 1.00 85.81 129 LEU A CA 1
ATOM 1031 C C . LEU A 1 129 ? 5.349 4.922 -2.571 1.00 85.81 129 LEU A C 1
ATOM 1033 O O . LEU A 1 129 ? 5.253 5.227 -3.758 1.00 85.81 129 LEU A O 1
ATOM 1037 N N . CYS A 1 130 ? 5.647 5.816 -1.628 1.00 80.69 130 CYS A N 1
ATOM 1038 C CA . CYS A 1 130 ? 5.873 7.233 -1.904 1.00 80.69 130 CYS A CA 1
ATOM 1039 C C . CYS A 1 130 ? 7.332 7.561 -2.239 1.00 80.69 130 CYS A C 1
ATOM 1041 O O . CYS A 1 130 ? 7.592 8.643 -2.762 1.00 80.69 130 CYS A O 1
ATOM 1043 N N . GLY A 1 131 ? 8.278 6.689 -1.875 1.00 79.94 131 GLY A N 1
ATOM 1044 C CA . GLY A 1 131 ? 9.706 6.998 -1.898 1.00 79.94 131 GLY A CA 1
ATOM 1045 C C . GLY A 1 131 ? 10.081 8.222 -1.048 1.00 79.94 131 GLY A C 1
ATOM 1046 O O . GLY A 1 131 ? 11.067 8.885 -1.361 1.00 79.94 131 GLY A O 1
ATOM 1047 N N . ASP A 1 132 ? 9.289 8.553 -0.016 1.00 77.94 132 ASP A N 1
ATOM 1048 C CA . ASP A 1 132 ? 9.499 9.708 0.871 1.00 77.94 132 ASP A CA 1
ATOM 1049 C C . ASP A 1 132 ? 9.655 9.261 2.334 1.00 77.94 132 ASP A C 1
ATOM 1051 O O . ASP A 1 132 ? 8.705 8.801 2.974 1.00 77.94 132 ASP A O 1
ATOM 1055 N N . ASP A 1 133 ? 10.856 9.436 2.881 1.00 76.06 133 ASP A N 1
ATOM 1056 C CA . ASP A 1 133 ? 11.203 9.136 4.272 1.00 76.06 133 ASP A CA 1
ATOM 1057 C C . ASP A 1 133 ? 10.464 10.052 5.261 1.00 76.06 133 ASP A C 1
ATOM 1059 O O . ASP A 1 133 ? 10.164 9.658 6.391 1.00 76.06 133 ASP A O 1
ATOM 1063 N N . ARG A 1 134 ? 10.060 11.255 4.835 1.00 76.31 134 ARG A N 1
ATOM 1064 C CA . ARG A 1 134 ? 9.255 12.155 5.672 1.00 76.31 134 ARG A CA 1
ATOM 1065 C C . ARG A 1 134 ? 7.856 11.614 5.912 1.00 76.31 134 ARG A C 1
ATOM 1067 O O . ARG A 1 134 ? 7.284 11.920 6.957 1.00 76.31 134 ARG A O 1
ATOM 1074 N N . ALA A 1 135 ? 7.299 10.836 4.981 1.00 69.62 135 ALA A N 1
ATOM 1075 C CA . ALA A 1 135 ? 6.002 10.193 5.183 1.00 69.62 135 ALA A CA 1
ATOM 1076 C C . ALA A 1 135 ? 6.083 9.188 6.343 1.00 69.62 135 ALA A C 1
ATOM 1078 O O . ALA A 1 135 ? 5.237 9.222 7.236 1.00 69.62 135 ALA A O 1
ATOM 1079 N N . TYR A 1 136 ? 7.162 8.396 6.389 1.00 76.44 136 TYR A N 1
ATOM 1080 C CA . TYR A 1 136 ? 7.470 7.514 7.516 1.00 76.44 136 TYR A CA 1
ATOM 1081 C C . TYR A 1 136 ? 7.622 8.302 8.822 1.00 76.44 136 TYR A C 1
ATOM 1083 O O . TYR A 1 136 ? 6.918 8.032 9.790 1.00 76.44 136 TYR A O 1
ATOM 1091 N N . LEU A 1 137 ? 8.491 9.319 8.849 1.00 77.44 137 LEU A N 1
ATOM 1092 C CA . LEU A 1 137 ? 8.799 10.066 10.075 1.00 77.44 137 LEU A CA 1
ATOM 1093 C C . LEU A 1 137 ? 7.594 10.817 10.652 1.00 77.44 137 LEU A C 1
ATOM 1095 O O . LEU A 1 137 ? 7.423 10.846 11.870 1.00 77.44 137 LEU A O 1
ATOM 1099 N N . LYS A 1 138 ? 6.771 11.443 9.802 1.00 73.31 138 LYS A N 1
ATOM 1100 C CA . LYS A 1 138 ? 5.568 12.162 10.248 1.00 73.31 138 LYS A CA 1
ATOM 1101 C C . LYS A 1 138 ? 4.562 11.206 10.861 1.00 73.31 138 LYS A C 1
ATOM 1103 O O . LYS A 1 138 ? 4.063 11.449 11.953 1.00 73.31 138 LYS A O 1
ATOM 1108 N N . MET A 1 139 ? 4.302 10.102 10.172 1.00 69.69 139 MET A N 1
ATOM 1109 C CA . MET A 1 139 ? 3.324 9.137 10.635 1.00 69.69 139 MET A CA 1
ATOM 1110 C C . MET A 1 139 ? 3.817 8.438 11.906 1.00 69.69 139 MET A C 1
ATOM 1112 O O . MET A 1 139 ? 3.054 8.343 12.857 1.00 69.69 139 MET A O 1
ATOM 1116 N N . ARG A 1 140 ? 5.112 8.100 11.994 1.00 72.50 140 ARG A N 1
ATOM 1117 C CA . ARG A 1 140 ? 5.766 7.591 13.211 1.00 72.50 140 ARG A CA 1
ATOM 1118 C C . ARG A 1 140 ? 5.578 8.509 14.422 1.00 72.50 140 ARG A C 1
ATOM 1120 O O . ARG A 1 140 ? 5.351 8.008 15.514 1.00 72.50 140 ARG A O 1
ATOM 1127 N N . ARG A 1 141 ? 5.646 9.836 14.250 1.00 71.69 141 ARG A N 1
ATOM 1128 C CA . ARG A 1 141 ? 5.345 10.786 15.340 1.00 71.69 141 ARG A CA 1
ATOM 1129 C C . ARG A 1 141 ? 3.864 10.785 15.714 1.00 71.69 141 ARG A C 1
ATOM 1131 O O . ARG A 1 141 ? 3.553 10.797 16.897 1.00 71.69 141 ARG A O 1
ATOM 1138 N N . ALA A 1 142 ? 2.977 10.732 14.721 1.00 66.56 142 ALA A N 1
ATOM 1139 C CA . ALA A 1 142 ? 1.530 10.754 14.933 1.00 66.56 142 ALA A CA 1
ATOM 1140 C C . ALA A 1 142 ? 0.983 9.477 15.601 1.00 66.56 142 ALA A C 1
ATOM 1142 O O . ALA A 1 142 ? -0.029 9.540 16.287 1.00 66.56 142 ALA A O 1
ATOM 1143 N N . VAL A 1 143 ? 1.646 8.326 15.425 1.00 66.31 143 VAL A N 1
ATOM 1144 C CA . VAL A 1 143 ? 1.258 7.038 16.035 1.00 66.31 143 VAL A CA 1
ATOM 1145 C C . VAL A 1 143 ? 1.439 7.031 17.566 1.00 66.31 143 VAL A C 1
ATOM 1147 O O . VAL A 1 143 ? 0.821 6.221 18.254 1.00 66.31 143 VAL A O 1
ATOM 1150 N N . GLY A 1 144 ? 2.257 7.935 18.117 1.00 65.44 144 GLY A N 1
ATOM 1151 C CA . GLY A 1 144 ? 2.679 7.888 19.518 1.00 65.44 144 GLY A CA 1
ATOM 1152 C C . GLY A 1 144 ? 3.755 6.824 19.776 1.00 65.44 144 GLY A C 1
ATOM 1153 O O . GLY A 1 144 ? 4.338 6.258 18.850 1.00 65.44 144 GLY A O 1
ATOM 1154 N N . ALA A 1 145 ? 4.065 6.573 21.051 1.00 66.81 145 ALA A N 1
ATOM 1155 C CA . ALA A 1 145 ? 5.065 5.576 21.426 1.00 66.81 145 ALA A CA 1
ATOM 1156 C C . ALA A 1 145 ? 4.503 4.153 21.278 1.00 66.81 145 ALA A C 1
ATOM 1158 O O . ALA A 1 145 ? 3.443 3.835 21.812 1.00 66.81 145 ALA A O 1
ATOM 1159 N N . LEU A 1 146 ? 5.237 3.283 20.581 1.00 77.06 146 LEU A N 1
ATOM 1160 C CA . LEU A 1 146 ? 4.970 1.846 20.596 1.00 77.06 146 LEU A CA 1
ATOM 1161 C C . LEU A 1 146 ? 5.188 1.309 22.014 1.00 77.06 146 LEU A C 1
ATOM 1163 O O . LEU A 1 146 ? 6.227 1.568 22.617 1.00 77.06 146 LEU A O 1
ATOM 1167 N N . SER A 1 147 ? 4.246 0.520 22.518 1.00 75.81 147 SER A N 1
ATOM 1168 C CA . SER A 1 147 ? 4.322 -0.061 23.865 1.00 75.81 147 SER A CA 1
ATOM 1169 C C . SER A 1 147 ? 5.134 -1.360 23.901 1.00 75.81 147 SER A C 1
ATOM 1171 O O . SER A 1 147 ? 5.678 -1.740 24.936 1.00 75.81 147 SER A O 1
ATOM 1173 N N . ASN A 1 148 ? 5.215 -2.072 22.770 1.00 79.88 148 ASN A N 1
ATOM 1174 C CA . ASN A 1 148 ? 5.858 -3.380 22.678 1.00 79.88 148 ASN A CA 1
ATOM 1175 C C . ASN A 1 148 ? 7.384 -3.247 22.470 1.00 79.88 148 ASN A C 1
ATOM 1177 O O . ASN A 1 148 ? 7.803 -2.764 21.413 1.00 79.88 148 ASN A O 1
ATOM 1181 N N . PRO A 1 149 ? 8.232 -3.754 23.389 1.00 83.00 149 PRO A N 1
ATOM 1182 C CA . PRO A 1 149 ? 9.690 -3.645 23.280 1.00 83.00 149 PRO A CA 1
ATOM 1183 C C . PRO A 1 149 ? 10.282 -4.229 21.990 1.00 83.00 149 PRO A C 1
ATOM 1185 O O . PRO A 1 149 ? 11.245 -3.686 21.448 1.00 83.00 149 PRO A O 1
ATOM 1188 N N . ALA A 1 150 ? 9.705 -5.316 21.468 1.00 84.31 150 ALA A N 1
ATOM 1189 C CA . ALA A 1 150 ? 10.159 -5.920 20.219 1.00 84.31 150 ALA A CA 1
ATOM 1190 C C . ALA A 1 150 ? 9.858 -5.014 19.017 1.00 84.31 150 ALA A C 1
ATOM 1192 O O . ALA A 1 150 ? 10.700 -4.882 18.129 1.00 84.31 150 ALA A O 1
ATOM 1193 N N . LEU A 1 151 ? 8.695 -4.349 19.015 1.00 83.44 151 LEU A N 1
ATOM 1194 C CA . LEU A 1 151 ? 8.345 -3.380 17.976 1.00 83.44 151 LEU A CA 1
ATOM 1195 C C . LEU A 1 151 ? 9.205 -2.119 18.072 1.00 83.44 151 LEU A C 1
ATOM 1197 O O . LEU A 1 151 ? 9.638 -1.634 17.038 1.00 83.44 151 LEU A O 1
ATOM 1201 N N . ILE A 1 152 ? 9.524 -1.632 19.277 1.00 85.62 152 ILE A N 1
ATOM 1202 C CA . ILE A 1 152 ? 10.438 -0.488 19.468 1.00 85.62 152 ILE A CA 1
ATOM 1203 C C . ILE A 1 152 ? 11.822 -0.790 18.876 1.00 85.62 152 ILE A C 1
ATOM 1205 O O . ILE A 1 152 ? 12.394 0.030 18.156 1.00 85.62 152 ILE A O 1
ATOM 1209 N N . ASN A 1 153 ? 12.369 -1.975 19.161 1.00 87.62 153 ASN A N 1
ATOM 1210 C CA . ASN A 1 153 ? 13.671 -2.366 18.625 1.00 87.62 153 ASN A CA 1
ATOM 1211 C C . ASN A 1 153 ? 13.629 -2.496 17.093 1.00 87.62 153 ASN A C 1
ATOM 1213 O O . ASN A 1 153 ? 14.502 -1.985 16.392 1.00 87.62 153 ASN A O 1
ATOM 1217 N N . LEU A 1 154 ? 12.578 -3.129 16.563 1.00 89.31 154 LEU A N 1
ATOM 1218 C CA . LEU A 1 154 ? 12.382 -3.272 15.123 1.00 89.31 154 LEU A CA 1
ATOM 1219 C C . LEU A 1 154 ? 12.209 -1.913 14.426 1.00 89.31 154 LEU A C 1
ATOM 1221 O O . LEU A 1 154 ? 12.811 -1.678 13.383 1.00 89.31 154 LEU A O 1
ATOM 1225 N N . ASP A 1 155 ? 11.446 -1.002 15.021 1.00 87.38 155 ASP A N 1
ATOM 1226 C CA . ASP A 1 155 ? 11.246 0.370 14.554 1.00 87.38 155 ASP A CA 1
ATOM 1227 C C . ASP A 1 155 ? 12.562 1.159 14.493 1.00 87.38 155 ASP A C 1
ATOM 1229 O O . ASP A 1 155 ? 12.813 1.865 13.517 1.00 87.38 155 ASP A O 1
ATOM 1233 N N . SER A 1 156 ? 13.446 0.993 15.482 1.00 86.62 156 SER A N 1
ATOM 1234 C CA . SER A 1 156 ? 14.789 1.589 15.469 1.00 86.62 156 SER A CA 1
ATOM 1235 C C . SER A 1 156 ? 15.621 1.095 14.278 1.00 86.62 156 SER A C 1
ATOM 1237 O O . SER A 1 156 ? 16.191 1.900 13.537 1.00 86.62 156 SER A O 1
ATOM 1239 N N . ILE A 1 157 ? 15.622 -0.222 14.032 1.00 88.81 157 ILE A N 1
ATOM 1240 C CA . ILE A 1 157 ? 16.325 -0.839 12.895 1.00 88.81 157 ILE A CA 1
ATOM 1241 C C . ILE A 1 157 ? 15.761 -0.323 11.566 1.00 88.81 157 ILE A C 1
ATOM 1243 O O . ILE A 1 157 ? 16.517 0.093 10.688 1.00 88.81 157 ILE A O 1
ATOM 1247 N N . ILE A 1 158 ? 14.434 -0.323 11.416 1.00 88.06 158 ILE A N 1
ATOM 1248 C CA . ILE A 1 158 ? 13.764 0.134 10.195 1.00 88.06 158 ILE A CA 1
ATOM 1249 C C . ILE A 1 158 ? 14.019 1.621 9.968 1.00 88.06 158 ILE A C 1
ATOM 1251 O O . ILE A 1 158 ? 14.324 2.016 8.846 1.00 88.06 158 ILE A O 1
ATOM 1255 N N . CYS A 1 159 ? 13.971 2.439 11.021 1.00 86.00 159 CYS A N 1
ATOM 1256 C CA . CYS A 1 159 ? 14.313 3.849 10.925 1.00 86.00 159 CYS A CA 1
ATOM 1257 C C . CYS A 1 159 ? 15.747 4.040 10.423 1.00 86.00 159 CYS A C 1
ATOM 1259 O O . CYS A 1 159 ? 15.957 4.857 9.533 1.00 86.00 159 CYS A O 1
ATOM 1261 N N . GLY A 1 160 ? 16.716 3.277 10.939 1.00 86.06 160 GLY A N 1
ATOM 1262 C CA . GLY A 1 160 ? 18.091 3.307 10.434 1.00 86.06 160 GLY A CA 1
ATOM 1263 C C . GLY A 1 160 ? 18.152 3.005 8.935 1.00 86.06 160 GLY A C 1
ATOM 1264 O O . GLY A 1 160 ? 18.697 3.790 8.164 1.00 86.06 160 GLY A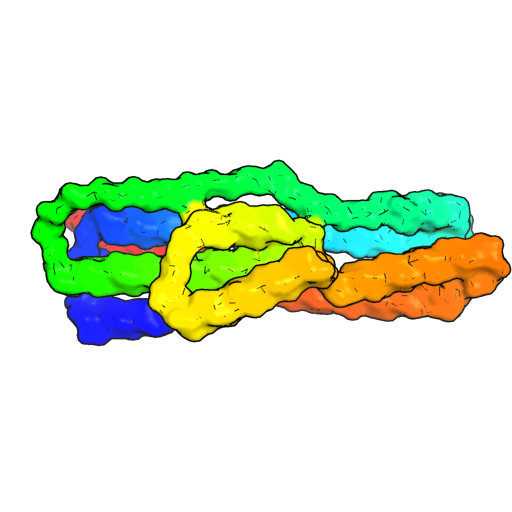 O 1
ATOM 1265 N N . VAL A 1 161 ? 17.492 1.930 8.495 1.00 85.94 161 VAL A N 1
ATOM 1266 C CA . VAL A 1 161 ? 17.451 1.539 7.076 1.00 85.94 161 VAL A CA 1
ATOM 1267 C C . VAL A 1 161 ? 16.803 2.611 6.195 1.00 85.94 161 VAL A C 1
ATOM 1269 O O . VAL A 1 161 ? 17.361 2.945 5.151 1.00 85.94 161 VAL A O 1
ATOM 1272 N N . VAL A 1 162 ? 15.654 3.158 6.603 1.00 83.31 162 VAL A N 1
ATOM 1273 C CA . VAL A 1 162 ? 14.921 4.187 5.846 1.00 83.31 162 VAL A CA 1
ATOM 1274 C C . VAL A 1 162 ? 15.746 5.467 5.716 1.00 83.31 162 VAL A C 1
ATOM 1276 O O . VAL A 1 162 ? 15.784 6.049 4.634 1.00 83.31 162 VAL A O 1
ATOM 1279 N N . MET A 1 163 ? 16.432 5.880 6.784 1.00 81.25 163 MET A N 1
ATOM 1280 C CA . MET A 1 163 ? 17.244 7.100 6.792 1.00 81.25 163 MET A CA 1
ATOM 1281 C C . MET A 1 163 ? 18.558 6.940 6.014 1.00 81.25 163 MET A C 1
ATOM 1283 O O . MET A 1 163 ? 18.995 7.882 5.360 1.00 81.25 163 MET A O 1
ATOM 1287 N N . GLU A 1 164 ? 19.194 5.766 6.060 1.00 81.56 164 GLU A N 1
ATOM 1288 C CA . GLU A 1 164 ? 20.480 5.530 5.388 1.00 81.56 164 GLU A CA 1
ATOM 1289 C C . GLU A 1 164 ? 20.331 5.172 3.906 1.00 81.56 164 GLU A C 1
ATOM 1291 O O . GLU A 1 164 ? 21.084 5.659 3.063 1.00 81.56 164 GLU A O 1
ATOM 1296 N N . LYS A 1 165 ? 19.389 4.281 3.574 1.00 78.19 165 LYS A N 1
ATOM 1297 C CA . LYS A 1 165 ? 19.251 3.700 2.225 1.00 78.19 165 LYS A CA 1
ATOM 1298 C C . LYS A 1 165 ? 18.110 4.319 1.417 1.00 78.19 165 LYS A C 1
ATOM 1300 O O . LYS A 1 165 ? 17.976 4.020 0.225 1.00 78.19 165 LYS A O 1
ATOM 1305 N N . GLY A 1 166 ? 17.305 5.169 2.051 1.00 79.06 166 GLY A N 1
ATOM 1306 C CA . GLY A 1 166 ? 16.042 5.660 1.517 1.00 79.06 166 GLY A CA 1
ATOM 1307 C C . GLY A 1 166 ? 14.938 4.602 1.576 1.00 79.06 166 GLY A C 1
ATOM 1308 O O . GLY A 1 166 ? 15.140 3.465 2.003 1.00 79.06 166 GLY A O 1
ATOM 1309 N N . CYS A 1 167 ? 13.751 4.977 1.108 1.00 81.62 167 CYS A N 1
ATOM 1310 C CA . CYS A 1 167 ? 12.555 4.127 1.121 1.00 81.62 167 CYS A CA 1
ATOM 1311 C C . CYS A 1 167 ? 12.016 3.811 -0.282 1.00 81.62 167 CYS A C 1
ATOM 1313 O O . CYS A 1 167 ? 10.871 3.411 -0.431 1.00 81.62 167 CYS A O 1
ATOM 1315 N N . VAL A 1 168 ? 12.819 3.969 -1.335 1.00 82.88 168 VAL A N 1
ATOM 1316 C CA . VAL A 1 168 ? 12.370 3.652 -2.700 1.00 82.88 168 VAL A CA 1
ATOM 1317 C C . VAL A 1 168 ? 12.315 2.137 -2.898 1.00 82.88 168 VAL A C 1
ATOM 1319 O O . VAL A 1 168 ? 13.310 1.448 -2.656 1.00 82.88 168 VAL A O 1
ATOM 1322 N N . LEU A 1 169 ? 11.177 1.630 -3.385 1.00 84.94 169 LEU A N 1
ATOM 1323 C CA . LEU A 1 169 ? 11.011 0.217 -3.733 1.00 84.94 169 LEU A CA 1
ATOM 1324 C C . LEU A 1 169 ? 12.074 -0.247 -4.731 1.00 84.94 169 LEU A C 1
ATOM 1326 O O . LEU A 1 169 ? 12.473 0.480 -5.646 1.00 84.94 169 LEU A O 1
ATOM 1330 N N . LYS A 1 170 ? 12.504 -1.498 -4.581 1.00 88.56 170 LYS A N 1
ATOM 1331 C CA . LYS A 1 170 ? 13.501 -2.107 -5.460 1.00 88.56 170 LYS A CA 1
ATOM 1332 C C . LYS A 1 170 ? 13.034 -2.088 -6.917 1.00 88.56 170 LYS A C 1
ATOM 1334 O O . LYS A 1 170 ? 13.796 -1.709 -7.794 1.00 88.56 170 LYS A O 1
ATOM 1339 N N . GLU A 1 171 ? 11.774 -2.417 -7.158 1.00 90.06 171 GLU A N 1
ATOM 1340 C CA . GLU A 1 171 ? 11.162 -2.494 -8.484 1.00 90.06 171 GLU A CA 1
ATOM 1341 C C . GLU A 1 171 ? 11.075 -1.118 -9.151 1.00 90.06 171 GLU A C 1
ATOM 1343 O O . GLU A 1 171 ? 11.236 -1.002 -10.363 1.00 90.06 171 GLU A O 1
ATOM 1348 N N . VAL A 1 172 ? 10.892 -0.057 -8.358 1.00 88.12 172 VAL A N 1
ATOM 1349 C CA . VAL A 1 172 ? 10.945 1.330 -8.844 1.00 88.12 172 VAL A CA 1
ATOM 1350 C C . VAL A 1 172 ? 12.363 1.692 -9.292 1.00 88.12 172 VAL A C 1
ATOM 1352 O O . VAL A 1 172 ? 12.535 2.327 -10.332 1.00 88.12 172 VAL A O 1
ATOM 1355 N N . ARG A 1 173 ? 13.385 1.262 -8.541 1.00 87.62 173 ARG A N 1
ATOM 1356 C CA . ARG A 1 173 ? 14.791 1.458 -8.920 1.00 87.62 173 ARG A CA 1
ATOM 1357 C C . ARG A 1 173 ? 15.137 0.688 -10.192 1.00 87.62 173 ARG A C 1
ATOM 1359 O O . ARG A 1 173 ? 15.650 1.284 -11.127 1.00 87.62 173 ARG A O 1
ATOM 1366 N N . GLU A 1 174 ? 14.773 -0.590 -10.258 1.00 91.19 174 GLU A N 1
ATOM 1367 C CA . GLU A 1 174 ? 15.003 -1.431 -11.438 1.00 91.19 174 GLU A CA 1
ATOM 1368 C C . GLU A 1 174 ? 14.292 -0.882 -12.688 1.00 91.19 174 GLU A C 1
ATOM 1370 O O . GLU A 1 174 ? 14.859 -0.914 -13.777 1.00 91.19 174 GLU A O 1
ATOM 1375 N N . LEU A 1 175 ? 13.080 -0.331 -12.545 1.00 90.62 175 LEU A N 1
ATOM 1376 C CA . LEU A 1 175 ? 12.380 0.346 -13.641 1.00 90.62 175 LEU A CA 1
ATOM 1377 C C . LEU A 1 175 ? 13.100 1.604 -14.117 1.00 90.62 175 LEU A C 1
ATOM 1379 O O . LEU A 1 175 ? 13.140 1.864 -15.319 1.00 90.62 175 LEU A O 1
ATOM 1383 N N . LYS A 1 176 ? 13.636 2.396 -13.186 1.00 89.19 176 LYS A N 1
ATOM 1384 C CA . LYS A 1 176 ? 14.415 3.586 -13.524 1.00 89.19 176 LYS A CA 1
ATOM 1385 C C . LYS A 1 176 ? 15.691 3.200 -14.272 1.00 89.19 176 LYS A C 1
ATOM 1387 O O . LYS A 1 176 ? 15.951 3.757 -15.331 1.00 89.19 176 LYS A O 1
ATOM 1392 N N . ASP A 1 177 ? 16.425 2.214 -13.767 1.00 90.69 177 ASP A N 1
ATOM 1393 C CA . ASP A 1 177 ? 17.657 1.735 -14.395 1.00 90.69 177 ASP A CA 1
ATOM 1394 C C . ASP A 1 177 ? 17.375 1.200 -15.813 1.00 90.69 177 ASP A C 1
ATOM 1396 O O . ASP A 1 177 ? 18.078 1.542 -16.764 1.00 90.69 177 ASP A O 1
ATOM 1400 N N . ALA A 1 178 ? 16.288 0.439 -15.994 1.00 92.50 178 ALA A N 1
ATOM 1401 C CA . ALA A 1 178 ? 15.854 -0.034 -17.309 1.00 92.50 178 ALA A CA 1
ATOM 1402 C C . ALA A 1 178 ? 15.449 1.116 -18.253 1.00 92.50 178 ALA A C 1
ATOM 1404 O O . ALA A 1 178 ? 15.774 1.082 -19.443 1.00 92.50 178 ALA A O 1
ATOM 1405 N N . ALA A 1 179 ? 14.786 2.156 -17.736 1.00 90.25 179 ALA A N 1
ATOM 1406 C CA . ALA A 1 179 ? 14.436 3.349 -18.506 1.00 90.25 179 ALA A CA 1
ATOM 1407 C C . ALA A 1 179 ? 15.683 4.129 -18.963 1.00 90.25 179 ALA A C 1
ATOM 1409 O O . ALA A 1 179 ? 15.741 4.566 -20.116 1.00 90.25 179 ALA A O 1
ATOM 1410 N N . ASP A 1 180 ? 16.695 4.254 -18.101 1.00 90.25 180 ASP A N 1
ATOM 1411 C CA . ASP A 1 180 ? 17.974 4.897 -18.418 1.00 90.25 180 ASP A CA 1
ATOM 1412 C C . ASP A 1 180 ? 18.760 4.087 -19.468 1.00 90.25 180 ASP A C 1
ATOM 1414 O O . ASP A 1 180 ? 19.259 4.650 -20.451 1.00 90.25 180 ASP A O 1
ATOM 1418 N N . CYS A 1 181 ? 18.799 2.755 -19.335 1.00 91.00 181 CYS A N 1
ATOM 1419 C CA . CYS A 1 181 ? 19.376 1.861 -20.344 1.00 91.00 181 CYS A CA 1
ATOM 1420 C C . CYS A 1 181 ? 18.666 1.991 -21.697 1.00 91.00 181 CYS A C 1
ATOM 1422 O O . CYS A 1 181 ? 19.325 2.092 -22.735 1.00 91.00 181 CYS A O 1
ATOM 1424 N N . LEU A 1 182 ? 17.331 2.041 -21.702 1.00 91.31 182 LEU A N 1
ATOM 1425 C CA . LEU A 1 182 ? 16.547 2.233 -22.919 1.00 91.31 182 LEU A CA 1
ATOM 1426 C C . LEU A 1 182 ? 16.839 3.592 -23.568 1.00 91.31 182 LEU A C 1
ATOM 1428 O O . LEU A 1 182 ? 17.017 3.663 -24.784 1.00 91.31 182 LEU A O 1
ATOM 1432 N N . ALA A 1 183 ? 16.954 4.663 -22.780 1.00 89.88 183 ALA A N 1
ATOM 1433 C CA . ALA A 1 183 ? 17.315 5.983 -23.289 1.00 89.88 183 ALA A CA 1
ATOM 1434 C C . ALA A 1 183 ? 18.706 5.987 -23.957 1.00 89.88 183 ALA A C 1
ATOM 1436 O O . ALA A 1 183 ? 18.869 6.547 -25.046 1.00 89.88 183 ALA A O 1
ATOM 1437 N N . ALA A 1 184 ? 19.696 5.317 -23.359 1.00 89.62 184 ALA A N 1
ATOM 1438 C CA . ALA A 1 184 ? 21.028 5.160 -23.947 1.00 89.62 184 ALA A CA 1
ATOM 1439 C C . ALA A 1 184 ? 21.013 4.307 -25.232 1.00 89.62 184 ALA A C 1
ATOM 1441 O O . ALA A 1 184 ? 21.710 4.610 -26.208 1.00 89.62 184 ALA A O 1
ATOM 1442 N N . ALA A 1 185 ? 20.186 3.261 -25.267 1.00 89.50 185 ALA A N 1
ATOM 1443 C CA . ALA A 1 185 ? 20.027 2.391 -26.428 1.00 89.50 185 ALA A CA 1
ATOM 1444 C C . ALA A 1 185 ? 19.366 3.119 -27.617 1.00 89.50 185 ALA A C 1
ATOM 1446 O O . ALA A 1 185 ? 19.787 2.954 -28.764 1.00 89.50 185 ALA A O 1
ATOM 1447 N N . ILE A 1 186 ? 18.391 3.996 -27.345 1.00 88.12 186 ILE A N 1
ATOM 1448 C CA . ILE A 1 186 ? 17.788 4.889 -28.349 1.00 88.12 186 ILE A CA 1
ATOM 1449 C C . ILE A 1 186 ? 18.852 5.815 -28.955 1.00 88.12 186 ILE A C 1
ATOM 1451 O O . ILE A 1 186 ? 18.925 5.952 -30.177 1.00 88.12 186 ILE A O 1
ATOM 1455 N N . ALA A 1 187 ? 19.706 6.415 -28.120 1.00 86.62 187 ALA A N 1
ATOM 1456 C CA . ALA A 1 187 ? 20.763 7.316 -28.579 1.00 86.62 187 ALA A CA 1
ATOM 1457 C C . ALA A 1 187 ? 21.823 6.608 -29.447 1.00 86.62 187 ALA A C 1
ATOM 1459 O O . ALA A 1 187 ? 22.344 7.197 -30.394 1.00 86.62 187 ALA A O 1
ATOM 1460 N N . SER A 1 188 ? 22.114 5.337 -29.154 1.00 85.31 188 SER A N 1
ATOM 1461 C CA . SER A 1 188 ? 23.100 4.514 -29.872 1.00 85.31 188 SER A CA 1
ATOM 1462 C C . SER A 1 188 ? 22.524 3.687 -31.031 1.00 85.31 188 SER A C 1
ATOM 1464 O O . SER A 1 188 ? 23.279 3.001 -31.714 1.00 85.31 188 SER A O 1
ATOM 1466 N N . LYS A 1 189 ? 21.209 3.773 -31.294 1.00 79.50 189 LYS A N 1
ATOM 1467 C CA . LYS A 1 189 ? 20.473 3.028 -32.339 1.00 79.50 189 LYS A CA 1
ATOM 1468 C C . LYS A 1 189 ? 20.503 1.491 -32.205 1.00 79.50 189 LYS A C 1
ATOM 1470 O O . LYS A 1 189 ? 20.138 0.804 -33.155 1.00 79.50 189 LYS A O 1
ATOM 1475 N N . ASN A 1 190 ? 20.832 0.956 -31.025 1.00 71.56 190 ASN A N 1
ATOM 1476 C CA . ASN A 1 190 ? 20.875 -0.485 -30.724 1.00 71.56 190 ASN A CA 1
ATOM 1477 C C . ASN A 1 190 ? 19.828 -0.859 -29.654 1.00 71.56 190 ASN A C 1
ATOM 1479 O O . ASN A 1 190 ? 20.164 -1.213 -28.530 1.00 71.56 190 ASN A O 1
ATOM 1483 N N . GLY A 1 191 ? 18.541 -0.714 -29.990 1.00 67.06 191 GLY A N 1
ATOM 1484 C CA . GLY A 1 191 ? 17.445 -0.639 -29.010 1.00 67.06 191 GLY A CA 1
ATOM 1485 C C . GLY A 1 191 ? 16.667 -1.916 -28.663 1.00 67.06 191 GLY A C 1
ATOM 1486 O O . GLY A 1 191 ? 15.778 -1.824 -27.822 1.00 67.06 191 GLY A O 1
ATOM 1487 N N . SER A 1 192 ? 16.919 -3.068 -29.301 1.00 77.12 192 SER A N 1
ATOM 1488 C CA . SER A 1 192 ? 16.021 -4.239 -29.174 1.00 77.12 192 SER A CA 1
ATOM 1489 C C . SER A 1 192 ? 16.033 -4.848 -27.768 1.00 77.12 192 SER A C 1
ATOM 1491 O O . SER A 1 192 ? 14.991 -4.905 -27.121 1.00 77.12 192 SER A O 1
ATOM 1493 N N . ASP A 1 193 ? 17.212 -5.205 -27.257 1.00 87.44 193 ASP A N 1
ATOM 1494 C CA . ASP A 1 193 ? 17.345 -5.920 -25.979 1.00 87.44 193 ASP A CA 1
ATOM 1495 C C . ASP A 1 193 ? 16.918 -5.051 -24.783 1.00 87.44 193 ASP A C 1
ATOM 1497 O O . ASP A 1 193 ? 16.251 -5.514 -23.859 1.00 87.44 193 ASP A O 1
ATOM 1501 N N . ALA A 1 194 ? 17.233 -3.751 -24.824 1.00 90.88 194 ALA A N 1
ATOM 1502 C CA . ALA A 1 194 ? 16.831 -2.801 -23.785 1.00 90.88 194 ALA A CA 1
ATOM 1503 C C . ALA A 1 194 ? 15.309 -2.572 -23.755 1.00 90.88 194 ALA A C 1
ATOM 1505 O O . ALA A 1 194 ? 14.733 -2.360 -22.688 1.00 90.88 194 ALA A O 1
ATOM 1506 N N . ALA A 1 195 ? 14.643 -2.621 -24.914 1.00 91.50 195 ALA A N 1
ATOM 1507 C CA . ALA A 1 195 ? 13.191 -2.497 -24.998 1.00 91.50 195 ALA A CA 1
ATOM 1508 C C . ALA A 1 195 ? 12.480 -3.738 -24.434 1.00 91.50 195 ALA A C 1
ATOM 1510 O O . ALA A 1 195 ? 11.487 -3.597 -23.718 1.00 91.50 195 ALA A O 1
ATOM 1511 N N . GLU A 1 196 ? 13.001 -4.936 -24.714 1.00 93.25 196 GLU A N 1
ATOM 1512 C CA . GLU A 1 196 ? 12.481 -6.193 -24.159 1.00 93.25 196 GLU A CA 1
ATOM 1513 C C . GLU A 1 196 ? 12.646 -6.251 -22.636 1.00 93.25 196 GLU A C 1
ATOM 1515 O O . GLU A 1 196 ? 11.694 -6.569 -21.918 1.00 93.25 196 GLU A O 1
ATOM 1520 N N . GLU A 1 197 ? 13.815 -5.860 -22.125 1.00 94.38 197 GLU A N 1
ATOM 1521 C CA . GLU A 1 197 ? 14.064 -5.783 -20.684 1.00 94.38 197 GLU A CA 1
ATOM 1522 C C . GLU A 1 197 ? 13.135 -4.768 -20.001 1.00 94.38 197 GLU A C 1
ATOM 1524 O O . GLU A 1 197 ? 12.514 -5.074 -18.980 1.00 94.38 197 GLU A O 1
ATOM 1529 N N . MET A 1 198 ? 12.957 -3.584 -20.598 1.00 94.00 198 MET A N 1
ATOM 1530 C CA . MET A 1 198 ? 12.014 -2.585 -20.094 1.00 94.00 198 MET A CA 1
ATOM 1531 C C . MET A 1 198 ? 10.579 -3.127 -20.050 1.00 94.00 198 MET A C 1
ATOM 1533 O O . MET A 1 198 ? 9.856 -2.911 -19.074 1.00 94.00 198 MET A O 1
ATOM 1537 N N . GLN A 1 199 ? 10.159 -3.858 -21.085 1.00 95.75 199 GLN A N 1
ATOM 1538 C CA . GLN A 1 199 ? 8.839 -4.482 -21.128 1.00 95.75 199 GLN A CA 1
ATOM 1539 C C . GLN A 1 199 ? 8.663 -5.509 -20.006 1.00 95.75 199 GLN A C 1
ATOM 1541 O O . GLN A 1 199 ? 7.630 -5.511 -19.331 1.00 95.75 199 GLN A O 1
ATOM 1546 N N . ARG A 1 200 ? 9.674 -6.352 -19.774 1.00 96.88 200 ARG A N 1
ATOM 1547 C CA . ARG A 1 200 ? 9.672 -7.337 -18.689 1.00 96.88 200 ARG A CA 1
ATOM 1548 C C . ARG A 1 200 ? 9.541 -6.658 -17.325 1.00 96.88 200 ARG A C 1
ATOM 1550 O O . ARG A 1 200 ? 8.679 -7.042 -16.535 1.00 96.88 200 ARG A O 1
ATOM 1557 N N . LYS A 1 201 ? 10.325 -5.605 -17.072 1.00 95.56 201 LYS A N 1
ATOM 1558 C CA . LYS A 1 201 ? 10.262 -4.830 -15.823 1.00 95.56 201 LYS A CA 1
ATOM 1559 C C . LYS A 1 201 ? 8.920 -4.140 -15.610 1.00 95.56 201 LYS A C 1
ATOM 1561 O O . LYS A 1 201 ? 8.407 -4.144 -14.492 1.00 95.56 201 LYS A O 1
ATOM 1566 N N . LEU A 1 202 ? 8.299 -3.622 -16.669 1.00 95.25 202 LEU A N 1
ATOM 1567 C CA . LEU A 1 202 ? 6.952 -3.051 -16.585 1.00 95.25 202 LEU A CA 1
ATOM 1568 C C . LEU A 1 202 ? 5.897 -4.085 -16.186 1.00 95.25 202 LEU A C 1
ATOM 1570 O O . LEU A 1 202 ? 5.024 -3.767 -15.380 1.00 95.25 202 LEU A O 1
ATOM 1574 N N . GLN A 1 203 ? 5.989 -5.310 -16.707 1.00 96.00 203 GLN A N 1
ATOM 1575 C CA . GLN A 1 203 ? 5.070 -6.395 -16.350 1.00 96.00 203 GLN A CA 1
ATOM 1576 C C . GLN A 1 203 ? 5.273 -6.884 -14.911 1.00 96.00 203 GLN A C 1
ATOM 1578 O O . GLN A 1 203 ? 4.300 -7.172 -14.216 1.00 96.00 203 GLN A O 1
ATOM 1583 N N . GLU A 1 204 ? 6.523 -6.988 -14.450 1.00 95.25 204 GLU A N 1
ATOM 1584 C CA . GLU A 1 204 ? 6.840 -7.324 -13.054 1.00 95.25 204 GLU A CA 1
ATOM 1585 C C . GLU A 1 204 ? 6.262 -6.277 -12.097 1.00 95.25 204 GLU A C 1
ATOM 1587 O O . GLU A 1 204 ? 5.583 -6.621 -11.127 1.00 95.25 204 GLU A O 1
ATOM 1592 N N . PHE A 1 205 ? 6.453 -4.997 -12.417 1.00 93.69 205 PHE A N 1
ATOM 1593 C CA . PHE A 1 205 ? 5.925 -3.898 -11.621 1.00 93.69 205 PHE A CA 1
ATOM 1594 C C . PHE A 1 205 ? 4.393 -3.827 -11.633 1.00 93.69 205 PHE A C 1
ATOM 1596 O O . PHE A 1 205 ? 3.786 -3.567 -10.598 1.00 93.69 205 PHE A O 1
ATOM 1603 N N . GLU A 1 206 ? 3.746 -4.100 -12.769 1.00 94.94 206 GLU A N 1
ATOM 1604 C CA . GLU A 1 206 ? 2.281 -4.178 -12.858 1.00 94.94 206 GLU A CA 1
ATOM 1605 C C . GLU A 1 206 ? 1.715 -5.258 -11.934 1.00 94.94 206 GLU A C 1
ATOM 1607 O O . GLU A 1 206 ? 0.805 -4.983 -11.156 1.00 94.94 206 GLU A O 1
ATOM 1612 N N . LYS A 1 207 ? 2.312 -6.456 -11.934 1.00 95.69 207 LYS A N 1
ATOM 1613 C CA . LYS A 1 207 ? 1.905 -7.544 -11.032 1.00 95.69 207 LYS A CA 1
ATOM 1614 C C . LYS A 1 207 ? 2.052 -7.160 -9.561 1.00 95.69 207 LYS A C 1
ATOM 1616 O O . LYS A 1 207 ? 1.192 -7.516 -8.756 1.00 95.69 207 LYS A O 1
ATOM 1621 N N . LEU A 1 208 ? 3.120 -6.438 -9.212 1.00 93.81 208 LEU A N 1
ATOM 1622 C CA . LEU A 1 208 ? 3.318 -5.921 -7.859 1.00 93.81 208 LEU A CA 1
ATOM 1623 C C . LEU A 1 208 ? 2.210 -4.927 -7.481 1.00 93.81 208 LEU A C 1
ATOM 1625 O O . LEU A 1 208 ? 1.583 -5.086 -6.434 1.00 93.81 208 LEU A O 1
ATOM 1629 N N . LEU A 1 209 ? 1.944 -3.929 -8.333 1.00 92.94 209 LEU A N 1
ATOM 1630 C CA . LEU A 1 209 ? 0.905 -2.925 -8.083 1.00 92.94 209 LEU A CA 1
ATOM 1631 C C . LEU A 1 209 ? -0.486 -3.553 -7.962 1.00 92.94 209 LEU A C 1
ATOM 1633 O O . LEU A 1 209 ? -1.231 -3.192 -7.052 1.00 92.94 209 LEU A O 1
ATOM 1637 N N . ASP A 1 210 ? -0.818 -4.518 -8.819 1.00 95.88 210 ASP A N 1
ATOM 1638 C CA . ASP A 1 210 ? -2.081 -5.256 -8.758 1.00 95.88 210 ASP A CA 1
ATOM 1639 C C . ASP A 1 210 ? -2.214 -6.052 -7.457 1.00 95.88 210 ASP A C 1
ATOM 1641 O O . ASP A 1 210 ? -3.291 -6.090 -6.859 1.00 95.88 210 ASP A O 1
ATOM 1645 N N . GLY A 1 211 ? -1.126 -6.682 -7.003 1.00 95.62 211 GLY A N 1
ATOM 1646 C CA . GLY A 1 211 ? -1.081 -7.388 -5.725 1.00 95.62 211 GLY A CA 1
ATOM 1647 C C . GLY A 1 211 ? -1.387 -6.456 -4.555 1.00 95.62 211 GLY A C 1
ATOM 1648 O O . GLY A 1 211 ? -2.302 -6.720 -3.777 1.00 95.62 211 GLY A O 1
ATOM 1649 N N . ILE A 1 212 ? -0.689 -5.321 -4.475 1.00 93.56 212 ILE A N 1
ATOM 1650 C CA . ILE A 1 212 ? -0.894 -4.341 -3.398 1.00 93.56 212 ILE A CA 1
ATOM 1651 C C . ILE A 1 212 ? -2.293 -3.714 -3.490 1.00 93.56 212 ILE A C 1
ATOM 1653 O O . ILE A 1 212 ? -2.963 -3.549 -2.473 1.00 93.56 212 ILE A O 1
ATOM 1657 N N . SER A 1 213 ? -2.777 -3.402 -4.696 1.00 95.12 213 SER A N 1
ATOM 1658 C CA . SER A 1 213 ? -4.120 -2.848 -4.899 1.00 95.12 213 SER A CA 1
ATOM 1659 C C . SER A 1 213 ? -5.213 -3.800 -4.410 1.00 95.12 213 SER A C 1
ATOM 1661 O O . SER A 1 213 ? -6.161 -3.358 -3.761 1.00 95.12 213 SER A O 1
ATOM 1663 N N . LYS A 1 214 ? -5.071 -5.109 -4.653 1.00 96.62 214 LYS A N 1
ATOM 1664 C CA . LYS A 1 214 ? -5.997 -6.120 -4.123 1.00 96.62 214 LYS A CA 1
ATOM 1665 C C . LYS A 1 214 ? -6.012 -6.127 -2.600 1.00 96.62 214 LYS A C 1
ATOM 1667 O O . LYS A 1 214 ? -7.096 -6.076 -2.032 1.00 96.62 214 LYS A O 1
ATOM 1672 N N . GLU A 1 215 ? -4.848 -6.114 -1.954 1.00 94.81 215 GLU A N 1
ATOM 1673 C CA . GLU A 1 215 ? -4.766 -6.066 -0.488 1.00 94.81 215 GLU A CA 1
ATOM 1674 C C . GLU A 1 215 ? -5.412 -4.794 0.084 1.00 94.81 215 GLU A C 1
ATOM 1676 O O . GLU A 1 215 ? -6.223 -4.868 1.005 1.00 94.81 215 GLU A O 1
ATOM 1681 N N . VAL A 1 216 ? -5.145 -3.624 -0.508 1.00 93.69 216 VAL A N 1
ATOM 1682 C CA . VAL A 1 216 ? -5.773 -2.354 -0.095 1.00 93.69 216 VAL A CA 1
ATOM 1683 C C . VAL A 1 216 ? -7.298 -2.405 -0.256 1.00 93.69 216 VAL A C 1
ATOM 1685 O O . VAL A 1 216 ? -8.027 -1.978 0.640 1.00 93.69 216 VAL A O 1
ATOM 1688 N N . ASN A 1 217 ? -7.799 -2.969 -1.359 1.00 94.88 217 ASN A N 1
ATOM 1689 C CA . ASN A 1 217 ? -9.236 -3.130 -1.597 1.00 94.88 217 ASN A CA 1
ATOM 1690 C C . ASN A 1 217 ? -9.885 -4.119 -0.616 1.00 94.88 217 ASN A C 1
ATOM 1692 O O . ASN A 1 217 ? -10.982 -3.854 -0.118 1.00 94.88 217 ASN A O 1
ATOM 1696 N N . CYS A 1 218 ? -9.212 -5.229 -0.299 1.00 94.56 218 CYS A N 1
ATOM 1697 C CA . CYS A 1 218 ? -9.651 -6.167 0.735 1.00 94.56 218 CYS A CA 1
ATOM 1698 C C . CYS A 1 218 ? -9.759 -5.465 2.095 1.00 94.56 218 CYS A C 1
ATOM 1700 O O . CYS A 1 218 ? -10.795 -5.556 2.754 1.00 94.56 218 CYS A O 1
ATOM 1702 N N . LEU A 1 219 ? -8.743 -4.684 2.476 1.00 91.94 219 LEU A N 1
ATOM 1703 C CA . LEU A 1 219 ? -8.754 -3.911 3.719 1.00 91.94 219 LEU A CA 1
ATOM 1704 C C . LEU A 1 219 ? -9.895 -2.886 3.758 1.00 91.94 219 LEU A C 1
ATOM 1706 O O . LEU A 1 219 ? -10.539 -2.737 4.799 1.00 91.94 219 LEU A O 1
ATOM 1710 N N . PHE A 1 220 ? -10.190 -2.209 2.642 1.00 93.69 220 PHE A N 1
ATOM 1711 C CA . PHE A 1 220 ? -11.353 -1.323 2.537 1.00 93.69 220 PHE A CA 1
ATOM 1712 C C . PHE A 1 220 ? -12.658 -2.070 2.792 1.00 93.69 220 PHE A C 1
ATOM 1714 O O . PHE A 1 220 ? -13.478 -1.619 3.595 1.00 93.69 220 PHE A O 1
ATOM 1721 N N . PHE A 1 221 ? -12.850 -3.206 2.121 1.00 92.94 221 PHE A N 1
ATOM 1722 C CA . PHE A 1 221 ? -14.055 -4.015 2.258 1.00 92.94 221 PHE A CA 1
ATOM 1723 C C . PHE A 1 221 ? -14.268 -4.456 3.711 1.00 92.94 221 PHE A C 1
ATOM 1725 O O . PHE A 1 221 ? -15.341 -4.233 4.276 1.00 92.94 221 PHE A O 1
ATOM 1732 N N . GLU A 1 222 ? -13.232 -5.006 4.344 1.00 90.19 222 GLU A N 1
ATOM 1733 C CA . GLU A 1 222 ? -13.289 -5.454 5.736 1.00 90.19 222 GLU A CA 1
ATOM 1734 C C . GLU A 1 222 ? -13.543 -4.301 6.715 1.00 90.19 222 GLU A C 1
ATOM 1736 O O . GLU A 1 222 ? -14.329 -4.430 7.657 1.00 90.19 222 GLU A O 1
ATOM 1741 N N . LEU A 1 223 ? -12.893 -3.153 6.508 1.00 89.88 223 LEU A N 1
ATOM 1742 C CA . LEU A 1 223 ? -13.053 -1.982 7.366 1.00 89.88 223 LEU A CA 1
ATOM 1743 C C . LEU A 1 223 ? -14.469 -1.404 7.279 1.00 89.88 223 LEU A C 1
ATOM 1745 O O . LEU A 1 223 ? -15.066 -1.091 8.311 1.00 89.88 223 LEU A O 1
ATOM 1749 N N . LEU A 1 224 ? -15.019 -1.299 6.069 1.00 91.50 224 LEU A N 1
ATOM 1750 C CA . LEU A 1 224 ? -16.384 -0.829 5.846 1.00 91.50 224 LEU A CA 1
ATOM 1751 C C . LEU A 1 224 ? -17.418 -1.807 6.414 1.00 91.50 224 LEU A C 1
ATOM 1753 O O . LEU A 1 224 ? -18.397 -1.362 7.017 1.00 91.50 224 LEU A O 1
ATOM 1757 N N . ALA A 1 225 ? -17.193 -3.118 6.277 1.00 89.19 225 ALA A N 1
ATOM 1758 C CA . ALA A 1 225 ? -18.045 -4.143 6.875 1.00 89.19 225 ALA A CA 1
ATOM 1759 C C . ALA A 1 225 ? -18.064 -4.032 8.408 1.00 89.19 225 ALA A C 1
ATOM 1761 O O . ALA A 1 225 ? -19.135 -3.871 8.994 1.00 89.19 225 ALA A O 1
ATOM 1762 N N . GLY A 1 226 ? -16.891 -3.995 9.051 1.00 84.19 226 GLY A N 1
ATOM 1763 C CA . GLY A 1 226 ? -16.794 -3.857 10.507 1.00 84.19 226 GLY A CA 1
ATOM 1764 C C . GLY A 1 226 ? -17.391 -2.544 11.025 1.00 84.19 226 GLY A C 1
ATOM 1765 O O . GLY A 1 226 ? -18.116 -2.532 12.019 1.00 84.19 226 GLY A O 1
ATOM 1766 N N . ARG A 1 227 ? -17.173 -1.425 10.318 1.00 87.50 227 ARG A N 1
ATOM 1767 C CA . ARG A 1 227 ? -17.792 -0.136 10.669 1.00 87.50 227 ARG A CA 1
ATOM 1768 C C . ARG A 1 227 ? -19.317 -0.187 10.549 1.00 87.50 227 ARG A C 1
ATOM 1770 O O . ARG A 1 227 ? -20.014 0.367 11.396 1.00 87.50 227 ARG A O 1
ATOM 1777 N N . LYS A 1 228 ? -19.852 -0.847 9.517 1.00 87.88 228 LYS A N 1
ATOM 1778 C CA . LYS A 1 228 ? -21.299 -1.039 9.339 1.00 87.88 228 LYS A CA 1
ATOM 1779 C C . LYS A 1 228 ? -21.898 -1.859 10.481 1.00 87.88 228 LYS A C 1
ATOM 1781 O O . LYS A 1 228 ? -22.956 -1.493 10.985 1.00 87.88 228 LYS A O 1
ATOM 1786 N N . GLU A 1 229 ? -21.235 -2.934 10.897 1.00 83.06 229 GLU A N 1
ATOM 1787 C CA . GLU A 1 229 ? -21.665 -3.754 12.036 1.00 83.06 229 GLU A CA 1
ATOM 1788 C C . GLU A 1 229 ? -21.687 -2.951 13.338 1.00 83.06 229 GLU A C 1
ATOM 1790 O O . GLU A 1 229 ? -22.699 -2.964 14.041 1.00 83.06 229 GLU A O 1
ATOM 1795 N N . LEU A 1 230 ? -20.632 -2.176 13.607 1.00 81.50 230 LEU A N 1
ATOM 1796 C CA . LEU A 1 230 ? -20.568 -1.291 14.772 1.00 81.50 230 LEU A CA 1
ATOM 1797 C C . LEU A 1 230 ? -21.731 -0.284 14.779 1.00 81.50 230 LEU A C 1
ATOM 1799 O O . LEU A 1 230 ? -22.443 -0.157 15.773 1.00 81.50 230 LEU A O 1
ATOM 1803 N N . LEU A 1 231 ? -21.989 0.378 13.646 1.00 84.19 231 LEU A N 1
ATOM 1804 C CA . LEU A 1 231 ? -23.105 1.322 13.502 1.00 84.19 231 LEU A CA 1
ATOM 1805 C C . LEU A 1 231 ? -24.479 0.656 13.659 1.00 84.19 231 LEU A C 1
ATOM 1807 O O . LEU A 1 231 ? -25.406 1.268 14.193 1.00 84.19 231 LEU A O 1
ATOM 1811 N N . ASN A 1 232 ? -24.634 -0.585 13.196 1.00 81.00 232 ASN A N 1
ATOM 1812 C CA . ASN A 1 232 ? -25.866 -1.344 13.391 1.00 81.00 232 ASN A CA 1
ATOM 1813 C C . ASN A 1 232 ? -26.084 -1.680 14.871 1.00 81.00 232 ASN A C 1
ATOM 1815 O O . ASN A 1 232 ? -27.208 -1.539 15.347 1.00 81.00 232 ASN A O 1
ATOM 1819 N N . GLY A 1 233 ? -25.025 -2.040 15.604 1.00 72.56 233 GLY A N 1
ATOM 1820 C CA . GLY A 1 233 ? -25.083 -2.247 17.054 1.00 72.56 233 GLY A CA 1
ATOM 1821 C C . GLY A 1 233 ? -25.620 -1.021 17.797 1.00 72.56 233 GLY A C 1
ATOM 1822 O O . GLY A 1 233 ? -26.519 -1.152 18.624 1.00 72.56 233 GLY A O 1
ATOM 1823 N N . ILE A 1 234 ? -25.168 0.176 17.411 1.00 71.38 234 ILE A N 1
ATOM 1824 C CA . ILE A 1 234 ? -25.638 1.453 17.977 1.00 71.38 234 ILE A CA 1
ATOM 1825 C C . ILE A 1 234 ? -27.122 1.692 17.681 1.00 71.38 234 ILE A C 1
ATOM 1827 O O . ILE A 1 234 ? -27.883 2.126 18.541 1.00 71.38 234 ILE A O 1
ATOM 1831 N N . ARG A 1 235 ? -27.569 1.418 16.450 1.00 69.50 235 ARG A N 1
ATOM 1832 C CA . ARG A 1 235 ? -28.974 1.633 16.062 1.00 69.50 235 ARG A CA 1
ATOM 1833 C C . ARG A 1 235 ? -29.943 0.741 16.833 1.00 69.50 235 ARG A C 1
ATOM 1835 O O . ARG A 1 235 ? -31.075 1.159 17.058 1.00 69.50 235 ARG A O 1
ATOM 1842 N N . ILE A 1 236 ? -29.500 -0.456 17.213 1.00 64.56 236 ILE A N 1
ATOM 1843 C CA . ILE A 1 236 ? -30.285 -1.421 17.992 1.00 64.56 236 ILE A CA 1
ATOM 1844 C C . ILE A 1 236 ? -30.355 -1.010 19.477 1.00 64.56 236 ILE A C 1
ATOM 1846 O O . ILE A 1 236 ? -31.313 -1.367 20.148 1.00 64.56 236 ILE A O 1
ATOM 1850 N N . GLN A 1 237 ? -29.411 -0.201 19.974 1.00 57.47 237 GLN A N 1
ATOM 1851 C CA . GLN A 1 237 ? -29.398 0.348 21.342 1.00 57.47 237 GLN A CA 1
ATOM 1852 C C . GLN A 1 237 ? -30.312 1.574 21.560 1.00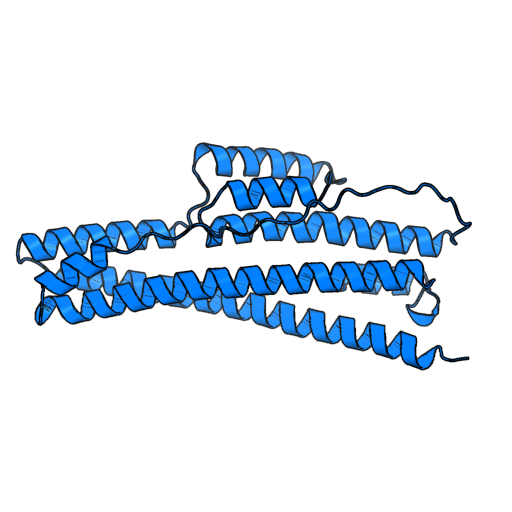 57.47 237 GLN A C 1
ATOM 1854 O O . GLN A 1 237 ? -30.207 2.227 22.600 1.00 57.47 237 GLN A O 1
ATOM 1859 N N . LYS A 1 238 ? -31.192 1.942 20.615 1.00 48.38 238 LYS A N 1
ATOM 1860 C CA . LYS A 1 238 ? -32.196 2.984 20.905 1.00 48.38 238 LYS A CA 1
ATOM 1861 C C . LYS A 1 238 ? -33.094 2.521 22.074 1.00 48.38 238 LYS A C 1
ATOM 1863 O O . LYS A 1 238 ? -33.439 1.343 22.089 1.00 48.38 238 LYS A O 1
ATOM 1868 N N . PRO A 1 239 ? -33.417 3.417 23.028 1.00 51.81 239 PRO A N 1
ATOM 1869 C CA . PRO A 1 239 ? -34.117 3.078 24.269 1.00 51.81 239 PRO A CA 1
ATOM 1870 C C . PRO A 1 239 ? -35.491 2.447 24.041 1.00 51.81 239 PRO A C 1
ATOM 1872 O O . PRO A 1 239 ? -36.138 2.791 23.022 1.00 51.81 239 PRO A O 1
#

Foldseek 3Di:
DCPPVVVVLCVVLVNDLLNADPVLLVLLLVLLVVVVVLLVLVVVLLVLVVVLLVLLVVLLVCLVPPVPVSLVSLVPDDLAADPDADDAPPPPPPPPPDPDPPSNVVSVVVSLQCLLVVLLVSQLVSQQSSLNLVSNVRSNRSNPDNPDPVVVVVSVVSNVCCVPVTRYDPLNVQLSVLSVVQSVCSVVVNHDVSSVSNVVSSVVVVVVSVVSNVVSVVVVVVSVVVSVVSVVSVVVSDD

Sequence (239 aa):
MINKAFAKLVVEIDYHANKWEAKTMEECLNYSLDLLDLLNYFSSALSHLGLARLSLSHALSLVKSSPSSAMERLKMIEFKSLRKEFKDQENKEDEKKRSSSDKEWVILQALLELRSTGFWVCSIVLAGLCGDDRAYLKMRRAVGALSNPALINLDSIICGVVMEKGCVLKEVRELKDAADCLAAAIASKNGSDAAEEMQRKLQEFEKLLDGISKEVNCLFFELLAGRKELLNGIRIQKP

Organism: Hevea brasiliensis (NCBI:txid3981)